Protein AF-A0A2V8S6W4-F1 (afdb_monomer)

Foldseek 3Di:
DVLCCLPVQWDWDDDDPDIDIGGRDDDDDDDDQQAPVSCPQPPVDDDPDDPVRSLVVVVVQPPSNLLSPLFADDDHDDDPVCVVVPPPDDDVVVVVVLLVQLVVCVVPPDQQAADPVLVVLLVVLCVVQVHDPSNSVSLSVQLSSVCSSVVHSHRYNVSSVVSSNRSCVSNDPPPD

pLDDT: mean 86.61, std 11.23, range [29.27, 97.56]

Secondary structure (DSSP, 8-state):
-THHHHHHSEEEEEETTEEEEEE----------SSTTS-TT-SSS-----HHHHHHHHTTS-HHHHTT-S-B---PPPPHHHHHT---PPPHHHHHHHHHHHHHHHHHSPPPPBPHHHHHHHHHHHHHTT--HHHHHHHHHHHHHHHHHHT-SSB-HHHHHHHHHTBGGGG-S---

Sequence (176 aa):
VLRQPLEEGSVLITRGNRAVRLPARFTLVAAMNPCPCGQLGRSDRPCACTPATVANYRARVSGPLLDRFDIQVEVPPLPLRDFESAPAVEGSAVVAQRVATARGRLDREPAAPIELEARRILHRAVRSLGLSARAHDAILKVARTIAHLDGALSVGPTHVGEATQYRALERNPDAA

Solvent-accessible surface area (backbone atoms only — not comparable to full-atom values): 10644 Å² total; per-residue (Å²): 125,69,64,52,29,76,72,70,34,29,44,78,48,75,58,89,98,43,77,48,79,42,84,38,79,76,85,88,84,86,85,78,69,76,27,91,85,61,27,63,87,40,90,91,44,79,52,88,71,50,71,69,54,28,52,56,50,54,56,72,55,48,66,82,58,57,60,69,48,62,66,38,78,90,79,75,82,75,61,73,68,61,70,75,63,58,70,95,65,84,52,68,69,60,53,50,52,53,52,52,52,30,50,55,43,65,76,71,46,78,80,51,52,68,36,73,64,21,48,51,50,50,56,48,50,33,62,76,62,69,51,52,74,58,47,49,53,26,28,54,54,44,9,41,51,47,18,42,68,72,67,45,80,42,22,43,51,65,32,40,54,53,27,52,57,30,44,54,72,73,72,55,94,76,83,124

Radius of gyration: 19.58 Å; Cα contacts (8 Å, |Δi|>4): 170; chains: 1; bounding box: 43×46×55 Å

Mean predicted aligned error: 6.83 Å

Nearest PDB structures (foldseek):
  6skl-assembly1_3  TM=6.881E-01  e=4.108E-04  Saccharomyces cerevisiae S288C
  7pmk-assembly1_3  TM=6.762E-01  e=6.034E-04  Saccharomyces cerevisiae
  8w7s-assembly1_4  TM=6.913E-01  e=7.940E-04  Saccharomyces cerevisiae S288C
  8b9d-assembly1_6  TM=6.849E-01  e=3.498E-03  Homo sapiens
  7pmn-assembly1_4  TM=6.845E-01  e=6.761E-03  Saccharomyces cerevisiae

Structure (mmCIF, N/CA/C/O backbone):
data_AF-A0A2V8S6W4-F1
#
_entry.id   AF-A0A2V8S6W4-F1
#
loop_
_atom_site.group_PDB
_atom_site.id
_atom_site.type_symbol
_atom_site.label_atom_id
_atom_site.label_alt_id
_atom_site.label_comp_id
_atom_site.label_asym_id
_atom_site.label_entity_id
_atom_site.label_seq_id
_atom_site.pdbx_PDB_ins_code
_atom_site.Cartn_x
_atom_site.Cartn_y
_atom_site.Cartn_z
_atom_site.occupancy
_atom_site.B_iso_or_equiv
_atom_site.auth_seq_id
_atom_site.auth_comp_id
_atom_site.auth_asym_id
_atom_site.auth_atom_id
_atom_site.pdbx_PDB_model_num
ATOM 1 N N . VAL A 1 1 ? -3.290 15.668 10.847 1.00 69.94 1 VAL A N 1
ATOM 2 C CA . VAL A 1 1 ? -4.712 15.343 11.123 1.00 69.94 1 VAL A CA 1
ATOM 3 C C . VAL A 1 1 ? -5.086 13.921 10.699 1.00 69.94 1 VAL A C 1
ATOM 5 O O . VAL A 1 1 ? -5.705 13.239 11.494 1.00 69.94 1 VAL A O 1
ATOM 8 N N . LEU A 1 2 ? -4.649 13.408 9.537 1.00 82.88 2 LEU A N 1
ATOM 9 C CA . LEU A 1 2 ? -5.021 12.052 9.073 1.00 82.88 2 LEU A CA 1
ATOM 10 C C . LEU A 1 2 ? -4.457 10.866 9.881 1.00 82.88 2 LEU A C 1
ATOM 12 O O . LEU A 1 2 ? -4.956 9.757 9.753 1.00 82.88 2 LEU A O 1
ATOM 16 N N . ARG A 1 3 ? -3.440 11.080 10.724 1.00 81.69 3 ARG A N 1
ATOM 17 C CA . ARG A 1 3 ? -2.797 10.015 11.514 1.00 81.69 3 ARG A CA 1
ATOM 18 C C . ARG A 1 3 ? -3.787 9.242 12.390 1.00 81.69 3 ARG A C 1
ATOM 20 O O . ARG A 1 3 ? -3.857 8.029 12.272 1.00 81.69 3 ARG A O 1
ATOM 27 N N . GLN A 1 4 ? -4.532 9.950 13.237 1.00 83.69 4 GLN A N 1
ATOM 28 C CA . GLN A 1 4 ? -5.460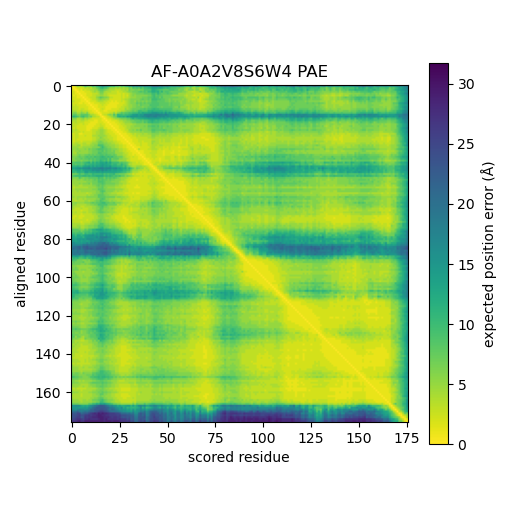 9.334 14.183 1.00 83.69 4 GLN A CA 1
ATOM 29 C C . GLN A 1 4 ? -6.563 8.520 13.482 1.00 83.69 4 GLN A C 1
ATOM 31 O O . GLN A 1 4 ? -6.713 7.352 13.824 1.00 83.69 4 GLN A O 1
ATOM 36 N N . PRO A 1 5 ? -7.288 9.050 12.474 1.00 89.75 5 PRO A N 1
ATOM 37 C CA . PRO A 1 5 ? -8.303 8.257 11.787 1.00 89.75 5 PRO A CA 1
ATOM 38 C C . PRO A 1 5 ? -7.746 7.000 11.107 1.00 89.75 5 PRO A C 1
ATOM 40 O O . PRO A 1 5 ? -8.411 5.970 11.128 1.00 89.75 5 PRO A O 1
ATOM 43 N N . LEU A 1 6 ? -6.528 7.054 10.556 1.00 87.62 6 LEU A N 1
ATOM 44 C CA . LEU A 1 6 ? -5.891 5.889 9.928 1.00 87.62 6 LEU A CA 1
ATOM 45 C C . LEU A 1 6 ? -5.454 4.813 10.937 1.00 87.62 6 LEU A C 1
ATOM 47 O O . LEU A 1 6 ? -5.336 3.653 10.559 1.00 87.62 6 LEU A O 1
ATOM 51 N N . GLU A 1 7 ? -5.206 5.177 12.197 1.00 84.81 7 GLU A N 1
ATOM 52 C CA . GLU A 1 7 ? -4.757 4.245 13.244 1.00 84.81 7 GLU A CA 1
ATOM 53 C C . GLU A 1 7 ? -5.914 3.736 14.112 1.00 84.81 7 GLU A C 1
ATOM 55 O O . GLU A 1 7 ? -6.026 2.542 14.367 1.00 84.81 7 GLU A O 1
ATOM 60 N N . GLU A 1 8 ? -6.791 4.634 14.558 1.00 89.44 8 GLU A N 1
ATOM 61 C CA . GLU A 1 8 ? -7.866 4.325 15.506 1.00 89.44 8 GLU A CA 1
ATOM 62 C C . GLU A 1 8 ? -9.212 4.061 14.820 1.00 89.44 8 GLU A C 1
ATOM 64 O O . GLU A 1 8 ? -10.164 3.624 15.470 1.00 89.44 8 GLU A O 1
ATOM 69 N N . GLY A 1 9 ? -9.355 4.400 13.534 1.00 91.19 9 GLY A N 1
ATOM 70 C CA . GLY A 1 9 ? -10.650 4.371 12.851 1.00 91.19 9 GLY A CA 1
ATOM 71 C C . GLY A 1 9 ? -11.682 5.306 13.492 1.00 91.19 9 GLY A C 1
ATOM 72 O O . GLY A 1 9 ? -12.887 5.078 13.363 1.00 91.19 9 GLY A O 1
ATOM 73 N N . SER A 1 10 ? -11.229 6.327 14.226 1.00 93.62 10 SER A N 1
ATOM 74 C CA . SER A 1 10 ? -12.059 7.349 14.861 1.00 93.62 10 SER A CA 1
ATOM 75 C C . SER A 1 10 ? -11.307 8.675 14.963 1.00 93.62 10 SER A C 1
ATOM 77 O O . SER A 1 10 ? -10.082 8.718 14.865 1.00 93.62 10 SER A O 1
ATOM 79 N N . VAL A 1 11 ? -12.046 9.765 15.140 1.00 93.81 11 VAL A N 1
ATOM 80 C CA . VAL A 1 11 ? -11.496 11.106 15.353 1.00 93.81 11 VAL A CA 1
ATOM 81 C C . VAL A 1 11 ? -12.108 11.684 16.616 1.00 93.81 11 VAL A C 1
ATOM 83 O O . VAL A 1 11 ? -13.329 11.670 16.780 1.00 93.81 11 VAL A O 1
ATOM 86 N N . LEU A 1 12 ? -11.261 12.205 17.501 1.00 92.25 12 LEU A N 1
ATOM 87 C CA . LEU A 1 12 ? -11.696 12.961 18.669 1.00 92.25 12 LEU A CA 1
ATOM 88 C C . LEU A 1 12 ? -11.699 14.452 18.328 1.00 92.25 12 LEU A C 1
ATOM 90 O O . LEU A 1 12 ? -10.656 15.030 18.031 1.00 92.25 12 LEU A O 1
ATOM 94 N N . ILE A 1 13 ? -12.870 15.077 18.377 1.00 92.06 13 ILE A N 1
ATOM 95 C CA . ILE A 1 13 ? -13.023 16.516 18.168 1.00 92.06 13 ILE A CA 1
ATOM 96 C C . ILE A 1 13 ? -13.283 17.163 19.523 1.00 92.06 13 ILE A C 1
ATOM 98 O O . ILE A 1 13 ? -14.329 16.935 20.130 1.00 92.06 13 ILE A O 1
ATOM 102 N N . THR A 1 14 ? -12.344 17.995 19.972 1.00 93.88 14 THR A N 1
ATOM 103 C CA . THR A 1 14 ? -12.473 18.788 21.201 1.00 93.88 14 THR A CA 1
ATOM 104 C C . THR A 1 14 ? -12.680 20.256 20.838 1.00 93.88 14 THR A C 1
ATOM 106 O O . THR A 1 14 ? -11.841 20.860 20.169 1.00 93.88 14 THR A O 1
ATOM 109 N N . ARG A 1 15 ? -13.813 20.835 21.250 1.00 93.50 15 ARG A N 1
ATOM 110 C CA . ARG A 1 15 ? -14.197 22.238 21.004 1.00 93.50 15 ARG A CA 1
ATOM 111 C C . ARG A 1 15 ? -14.867 22.794 22.264 1.00 93.50 15 ARG A C 1
ATOM 113 O O . ARG A 1 15 ? -15.882 22.260 22.708 1.00 93.50 15 ARG A O 1
ATOM 120 N N . GLY A 1 16 ? -14.317 23.874 22.824 1.00 92.12 16 GLY A N 1
ATOM 121 C CA . GLY A 1 16 ? -14.753 24.395 24.127 1.00 92.12 16 GLY A CA 1
ATOM 122 C C . GLY A 1 16 ? -14.608 23.333 25.225 1.00 92.12 16 GLY A C 1
ATOM 123 O O . GLY A 1 16 ? -13.649 22.568 25.212 1.00 92.12 16 GLY A O 1
ATOM 124 N N . ASN A 1 17 ? -15.599 23.225 26.115 1.00 92.25 17 ASN A N 1
ATOM 125 C CA . ASN A 1 17 ? -15.639 22.215 27.186 1.00 92.25 17 ASN A CA 1
ATOM 126 C C . ASN A 1 17 ? -16.311 20.893 26.759 1.00 92.25 17 ASN A C 1
ATOM 128 O O . ASN A 1 17 ? -16.903 20.198 27.583 1.00 92.25 17 ASN A O 1
ATOM 132 N N . ARG A 1 18 ? -16.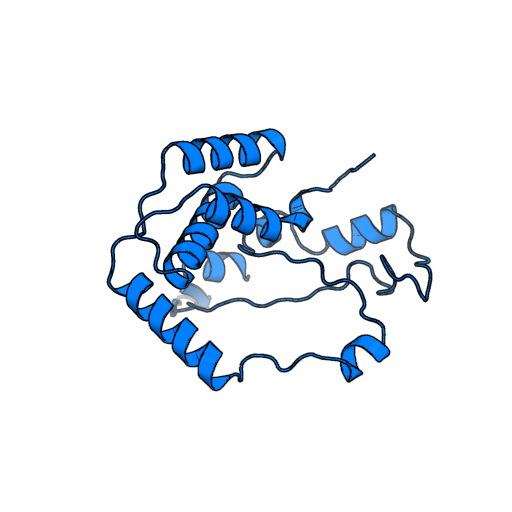285 20.550 25.465 1.00 94.50 18 ARG A N 1
ATOM 133 C CA . ARG A 1 18 ? -16.893 19.323 24.930 1.00 94.50 18 ARG A CA 1
ATOM 134 C C . ARG A 1 18 ? -15.916 18.550 24.055 1.00 94.50 18 ARG A C 1
ATOM 136 O O . ARG A 1 18 ? -15.183 19.134 23.258 1.00 94.50 18 ARG A O 1
ATOM 143 N N . ALA A 1 19 ? -15.975 17.227 24.175 1.00 94.12 19 ALA A N 1
ATOM 144 C CA . ALA A 1 19 ? -15.252 16.287 23.333 1.00 94.12 19 ALA A CA 1
ATOM 145 C C . ALA A 1 19 ? -16.237 15.277 22.732 1.00 94.12 19 ALA A C 1
ATOM 147 O O . ALA A 1 19 ? -17.067 14.717 23.449 1.00 94.12 19 ALA A O 1
ATOM 148 N N . VAL A 1 20 ? -16.154 15.053 21.421 1.00 95.44 20 VAL A N 1
ATOM 149 C CA . VAL A 1 20 ? -16.984 14.077 20.700 1.00 95.44 20 VAL A CA 1
ATOM 150 C C . VAL A 1 20 ? -16.075 13.161 19.892 1.00 95.44 20 VAL A C 1
ATOM 152 O O . VAL A 1 20 ? -15.216 13.635 19.148 1.00 95.44 20 VAL A O 1
ATOM 155 N N . ARG A 1 21 ? -16.260 11.845 20.036 1.00 94.75 21 ARG A N 1
ATOM 156 C CA . ARG A 1 21 ? -15.564 10.832 19.234 1.00 94.75 21 ARG A CA 1
ATOM 157 C C . ARG A 1 21 ? -16.466 10.403 18.079 1.00 94.75 21 ARG A C 1
ATOM 159 O O . ARG A 1 21 ? -17.564 9.910 18.314 1.00 94.75 21 ARG A O 1
ATOM 166 N N . LEU A 1 22 ? -15.995 10.579 16.848 1.00 94.19 22 LEU A N 1
ATOM 167 C CA . LEU A 1 22 ? -16.705 10.189 15.629 1.00 94.19 22 LEU A CA 1
ATOM 168 C C . LEU A 1 22 ? -16.006 8.997 14.960 1.00 94.19 22 LEU A C 1
ATOM 170 O O . LEU A 1 22 ? -14.773 8.970 14.931 1.00 94.19 22 LEU A O 1
ATOM 174 N N . PRO A 1 23 ? -16.745 8.016 14.412 1.00 95.12 23 PRO A N 1
ATOM 175 C CA . PRO A 1 23 ? -16.150 6.926 13.648 1.00 95.12 23 PRO A CA 1
ATOM 176 C C . PRO A 1 23 ? -15.567 7.448 12.328 1.00 95.12 23 PRO A C 1
ATOM 178 O O . PRO A 1 23 ? -16.146 8.306 11.669 1.00 95.12 23 PRO A O 1
ATOM 181 N N . ALA A 1 24 ? -14.419 6.908 11.934 1.00 93.88 24 ALA A N 1
ATOM 182 C CA . ALA A 1 24 ? -13.686 7.277 10.728 1.00 93.88 24 ALA A CA 1
ATOM 183 C C . ALA A 1 24 ? -12.998 6.042 10.125 1.00 93.88 24 ALA A C 1
ATOM 185 O O . ALA A 1 24 ? -11.782 6.005 9.959 1.00 93.88 24 ALA A O 1
ATOM 186 N N . ARG A 1 25 ? -13.784 5.002 9.826 1.00 90.69 25 ARG A N 1
ATOM 187 C CA . ARG A 1 25 ? -13.307 3.777 9.167 1.00 90.69 25 ARG A CA 1
ATOM 188 C C . ARG A 1 25 ? -13.479 3.917 7.659 1.00 90.69 25 ARG A C 1
ATOM 190 O O . ARG A 1 25 ? -14.597 3.846 7.160 1.00 90.69 25 ARG A O 1
ATOM 197 N N . PHE A 1 26 ? -12.382 4.129 6.945 1.00 90.94 26 PHE A N 1
ATOM 198 C CA . PHE A 1 26 ? -12.380 4.290 5.491 1.00 90.94 26 PHE A CA 1
ATOM 199 C C . PHE A 1 26 ? -11.138 3.652 4.870 1.00 90.94 26 PHE A C 1
ATOM 201 O O . PHE A 1 26 ? -10.142 3.403 5.547 1.00 90.94 26 PHE A O 1
ATOM 208 N N . THR A 1 27 ? -11.195 3.397 3.564 1.00 90.69 27 THR A N 1
ATOM 209 C CA . THR A 1 27 ? -10.013 3.071 2.758 1.00 90.69 27 THR A CA 1
ATOM 210 C C . THR A 1 27 ? -9.480 4.360 2.149 1.00 90.69 27 THR A C 1
ATOM 212 O O . THR A 1 27 ? -10.211 5.050 1.441 1.00 90.69 27 THR A O 1
ATOM 215 N N . LEU A 1 28 ? -8.225 4.704 2.437 1.00 93.31 28 LEU A N 1
ATOM 216 C CA . LEU A 1 28 ? -7.570 5.854 1.824 1.00 93.31 28 LEU A CA 1
ATOM 217 C C . LEU A 1 28 ? -6.928 5.434 0.504 1.00 93.31 28 LEU A C 1
ATOM 219 O O . LEU A 1 28 ? -6.047 4.579 0.493 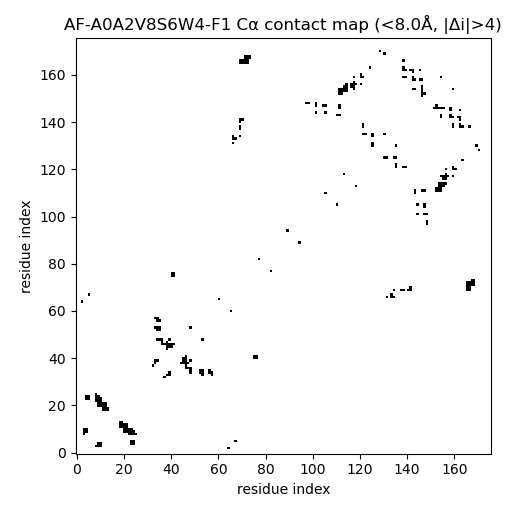1.00 93.31 28 LEU A O 1
ATOM 223 N N . VAL A 1 29 ? -7.335 6.079 -0.585 1.00 94.25 29 VAL A N 1
ATOM 224 C CA . VAL A 1 29 ? -6.658 5.993 -1.880 1.00 94.25 29 VAL A CA 1
ATOM 225 C C . VAL A 1 29 ? -6.071 7.366 -2.171 1.00 94.25 29 VAL A C 1
ATOM 227 O O . VAL A 1 29 ? -6.777 8.371 -2.101 1.00 94.25 29 VAL A O 1
ATOM 230 N N . ALA A 1 30 ? -4.773 7.416 -2.449 1.00 92.69 30 ALA A N 1
ATOM 231 C CA . ALA A 1 30 ? -4.059 8.650 -2.736 1.00 92.69 30 ALA A CA 1
ATOM 232 C C . ALA A 1 30 ? -3.125 8.446 -3.929 1.00 92.69 30 ALA A C 1
ATOM 234 O O . ALA A 1 30 ? -2.648 7.341 -4.174 1.00 92.69 30 ALA A O 1
ATOM 235 N N . ALA A 1 31 ? -2.852 9.533 -4.640 1.00 91.94 31 ALA A N 1
ATOM 236 C CA . ALA A 1 31 ? -1.882 9.578 -5.718 1.00 91.94 31 ALA A CA 1
ATOM 237 C C . ALA A 1 31 ? -1.020 10.830 -5.555 1.00 91.94 31 ALA A C 1
ATOM 239 O O . ALA A 1 31 ? -1.488 11.866 -5.076 1.00 91.94 31 ALA A O 1
ATOM 240 N N . MET A 1 32 ? 0.242 10.733 -5.955 1.00 89.69 32 MET A N 1
ATOM 241 C CA . MET A 1 32 ? 1.156 11.866 -6.019 1.00 89.69 32 MET A CA 1
ATOM 242 C C . MET A 1 32 ? 2.061 11.719 -7.233 1.00 89.69 32 MET A C 1
ATOM 244 O O . MET A 1 32 ? 2.395 10.607 -7.637 1.00 89.69 32 MET A O 1
ATOM 248 N N . ASN A 1 33 ? 2.491 12.847 -7.790 1.00 90.44 33 ASN A N 1
ATOM 249 C CA . ASN A 1 33 ? 3.521 12.828 -8.818 1.00 90.44 33 ASN A CA 1
ATOM 250 C C . ASN A 1 33 ? 4.862 12.376 -8.207 1.00 90.44 33 ASN A C 1
ATOM 252 O O . ASN A 1 33 ? 5.121 12.626 -7.029 1.00 90.44 33 ASN A O 1
ATOM 256 N N . PRO A 1 34 ? 5.760 11.753 -8.986 1.00 87.75 34 PRO A N 1
ATOM 257 C CA . PRO A 1 34 ? 7.073 11.350 -8.484 1.00 87.75 34 PRO A CA 1
ATOM 258 C C . PRO A 1 34 ? 8.038 12.538 -8.304 1.00 87.75 34 PRO A C 1
ATOM 260 O O . PRO A 1 34 ? 9.008 12.424 -7.553 1.00 87.75 34 PRO A O 1
ATOM 263 N N . CYS A 1 35 ? 7.768 13.671 -8.966 1.00 90.44 35 CYS A N 1
ATOM 264 C CA . CYS A 1 35 ? 8.502 14.937 -8.892 1.00 90.44 35 CYS A CA 1
ATOM 265 C C . CYS A 1 35 ? 7.567 16.134 -9.197 1.00 90.44 35 CYS A C 1
AT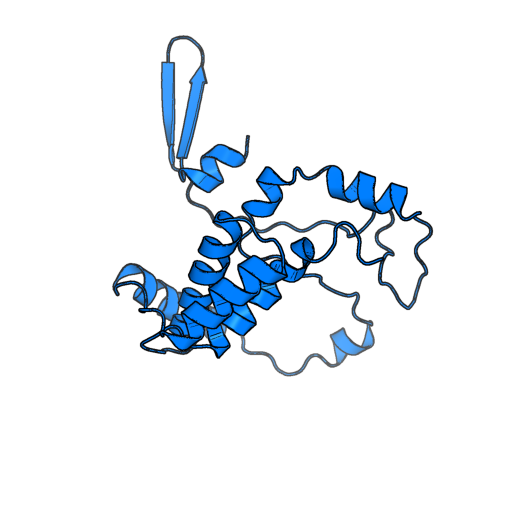OM 267 O O . CYS A 1 35 ? 6.475 15.925 -9.732 1.00 90.44 35 CYS A O 1
ATOM 269 N N . PRO A 1 36 ? 7.983 17.394 -8.944 1.00 92.25 36 PRO A N 1
ATOM 270 C CA . PRO A 1 36 ? 7.150 18.571 -9.207 1.00 92.25 36 PRO A CA 1
ATOM 271 C C . PRO A 1 36 ? 6.715 18.737 -10.668 1.00 92.25 36 PRO A C 1
ATOM 273 O O . PRO A 1 36 ? 5.610 19.205 -10.920 1.00 92.25 36 PRO A O 1
ATOM 276 N N . CYS A 1 37 ? 7.567 18.368 -11.633 1.00 91.81 37 CYS A N 1
ATOM 277 C CA . CYS A 1 37 ? 7.262 18.526 -13.059 1.00 91.81 37 CYS A CA 1
ATOM 278 C C . CYS A 1 37 ? 6.482 17.343 -13.662 1.00 91.81 37 CYS A C 1
ATOM 280 O O . CYS A 1 37 ? 6.059 17.414 -14.816 1.00 91.81 37 CYS A O 1
ATOM 282 N N . GLY A 1 38 ? 6.317 16.246 -12.912 1.00 88.81 38 GLY A N 1
ATOM 283 C CA . GLY A 1 38 ? 5.611 15.039 -13.354 1.00 88.81 38 GLY A CA 1
ATOM 284 C C . GLY A 1 38 ? 6.293 14.245 -14.477 1.00 88.81 38 GLY A C 1
ATOM 285 O O . GLY A 1 38 ? 5.661 13.369 -15.0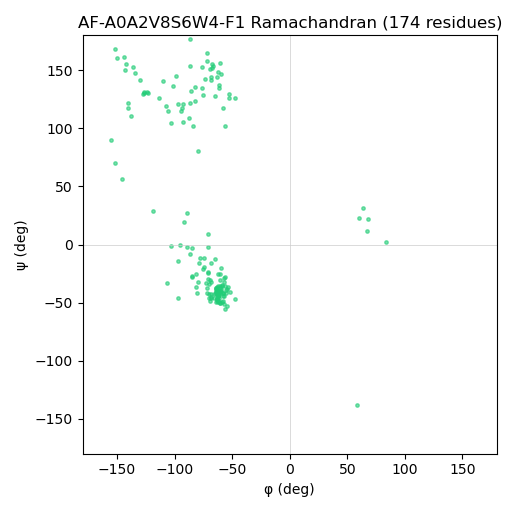53 1.00 88.81 38 GLY A O 1
ATOM 286 N N . GLN A 1 39 ? 7.552 14.544 -14.817 1.00 89.06 39 GLN A N 1
ATOM 287 C CA . GLN A 1 39 ? 8.268 13.888 -15.926 1.00 89.06 39 GLN A CA 1
ATOM 288 C C . GLN A 1 39 ? 9.294 12.835 -15.467 1.00 89.06 39 GLN A C 1
ATOM 290 O O . GLN A 1 39 ? 9.968 12.231 -16.296 1.00 89.06 39 GLN A O 1
ATOM 295 N N . LEU A 1 40 ? 9.473 12.620 -14.158 1.00 87.12 40 LEU A N 1
ATOM 296 C CA . LEU A 1 40 ? 10.422 11.617 -13.662 1.00 87.12 40 LEU A CA 1
ATOM 297 C C . LEU A 1 40 ? 9.968 10.210 -14.080 1.00 87.12 40 LEU A C 1
ATOM 299 O O . LEU A 1 40 ? 8.821 9.850 -13.836 1.00 87.12 40 LEU A O 1
ATOM 303 N N . GLY A 1 41 ? 10.863 9.445 -14.712 1.00 81.62 41 GLY A N 1
ATOM 304 C CA . GLY A 1 41 ? 10.576 8.095 -15.217 1.00 81.62 41 GLY A CA 1
ATOM 305 C C . GLY A 1 41 ? 9.917 8.047 -16.602 1.00 81.62 41 GLY A C 1
ATOM 306 O O . GLY A 1 41 ? 9.615 6.961 -17.090 1.00 81.62 41 GLY A O 1
ATOM 307 N N . ARG A 1 42 ? 9.702 9.195 -17.261 1.00 82.12 42 ARG A N 1
ATOM 308 C CA . ARG A 1 42 ? 9.161 9.245 -18.625 1.00 82.12 42 ARG A CA 1
ATOM 309 C C . ARG A 1 42 ? 10.234 9.023 -19.688 1.00 82.12 42 ARG A C 1
ATOM 311 O O . ARG A 1 42 ? 11.306 9.617 -19.627 1.00 82.12 42 ARG A O 1
ATOM 318 N N . SER A 1 43 ? 9.912 8.194 -20.683 1.00 78.25 43 SER A N 1
ATOM 319 C CA . SER A 1 43 ? 10.766 7.926 -21.848 1.00 78.25 43 SER A CA 1
ATOM 320 C C . SER A 1 43 ? 10.592 8.957 -22.967 1.00 78.25 43 SER A C 1
ATOM 322 O O . SER A 1 43 ? 11.528 9.207 -23.718 1.00 78.25 43 SER A O 1
ATOM 324 N N . ASP A 1 44 ? 9.414 9.575 -23.070 1.00 81.31 44 ASP A N 1
ATOM 325 C CA . ASP A 1 44 ? 9.058 10.543 -24.112 1.00 81.31 44 ASP A CA 1
ATOM 326 C C . ASP A 1 44 ? 9.495 11.977 -23.788 1.00 81.31 44 ASP A C 1
ATOM 328 O O . ASP A 1 44 ? 9.735 12.775 -24.694 1.00 81.31 44 ASP A O 1
ATOM 332 N N . ARG A 1 45 ? 9.612 12.319 -22.500 1.00 83.44 45 ARG A N 1
ATOM 333 C CA . ARG A 1 45 ? 10.042 13.648 -22.060 1.00 83.44 45 ARG A CA 1
ATOM 334 C C . ARG A 1 45 ? 10.972 13.554 -20.849 1.00 83.44 45 ARG A C 1
ATOM 336 O O . ARG A 1 45 ? 10.521 13.125 -19.788 1.00 83.44 45 ARG A O 1
ATOM 343 N N . PRO A 1 46 ? 12.237 14.002 -20.956 1.00 86.06 46 PRO A N 1
ATOM 344 C CA . PRO A 1 46 ? 13.170 13.921 -19.844 1.00 86.06 46 PRO A CA 1
ATOM 345 C C . PRO A 1 46 ? 12.773 14.872 -18.709 1.00 86.06 46 PRO A C 1
ATOM 347 O O . PRO A 1 46 ? 12.288 15.989 -18.920 1.00 86.06 46 PRO A O 1
ATOM 350 N N . CYS A 1 47 ? 13.011 14.426 -17.480 1.00 90.19 47 CYS A N 1
ATOM 351 C CA . CYS A 1 47 ? 12.796 15.218 -16.279 1.00 90.19 47 CYS A CA 1
ATOM 352 C C . CYS A 1 47 ? 13.904 16.263 -16.102 1.00 90.19 47 CYS A C 1
ATOM 354 O O . CYS A 1 47 ? 15.080 15.919 -16.080 1.00 90.19 47 CYS A O 1
ATOM 356 N N . ALA A 1 48 ? 13.525 17.528 -15.905 1.00 93.00 48 ALA A N 1
ATOM 357 C CA . ALA A 1 48 ? 14.464 18.612 -15.595 1.00 93.00 48 ALA A CA 1
ATOM 358 C C . ALA A 1 48 ? 14.720 18.799 -14.083 1.00 93.00 48 ALA A C 1
ATOM 360 O O . ALA A 1 48 ? 15.474 19.685 -13.688 1.00 93.00 48 ALA A O 1
ATOM 361 N N . CYS A 1 49 ? 14.063 18.023 -13.212 1.00 93.25 49 CYS A N 1
ATOM 362 C CA . CYS A 1 49 ? 14.258 18.142 -11.767 1.00 93.25 49 CYS A CA 1
ATOM 363 C C . CYS A 1 49 ? 15.578 17.496 -11.341 1.00 93.25 49 CYS A C 1
ATOM 365 O O . CYS A 1 49 ? 15.863 16.360 -11.712 1.00 93.25 49 CYS A O 1
ATOM 367 N N . THR A 1 50 ? 16.337 18.187 -10.491 1.00 93.69 50 THR A N 1
ATOM 368 C CA . THR A 1 50 ? 17.530 17.610 -9.864 1.00 93.69 50 THR A CA 1
ATOM 369 C C . THR A 1 50 ? 17.138 16.563 -8.812 1.00 93.69 50 THR A C 1
ATOM 371 O O . THR A 1 50 ? 16.031 16.644 -8.261 1.00 93.69 50 THR A O 1
ATOM 374 N N . PRO A 1 51 ? 18.035 15.621 -8.460 1.00 91.12 51 PRO A N 1
ATOM 375 C CA . PRO A 1 51 ? 17.786 14.659 -7.384 1.00 91.12 51 PRO A CA 1
ATOM 376 C C . PRO A 1 51 ? 17.360 15.331 -6.069 1.00 91.12 51 PRO A C 1
ATOM 378 O O . PRO A 1 51 ? 16.386 14.913 -5.447 1.00 91.12 51 PRO A O 1
ATOM 381 N N . ALA A 1 52 ? 17.993 16.454 -5.707 1.00 93.31 52 ALA A N 1
ATOM 382 C CA . ALA A 1 52 ? 17.629 17.235 -4.525 1.00 93.31 52 ALA A CA 1
ATOM 383 C C . ALA A 1 52 ? 16.200 17.805 -4.604 1.00 93.31 52 ALA A C 1
ATOM 385 O O . ALA A 1 52 ? 15.451 17.761 -3.629 1.00 93.31 52 ALA A O 1
ATOM 386 N N . THR A 1 53 ? 15.775 18.313 -5.768 1.00 93.75 53 THR A N 1
ATOM 387 C CA . THR A 1 53 ? 14.396 18.788 -5.968 1.00 93.75 53 THR A CA 1
ATOM 388 C C . THR A 1 53 ? 13.379 17.653 -5.849 1.00 93.75 53 THR A C 1
ATOM 390 O O . THR A 1 53 ? 12.316 17.845 -5.256 1.00 93.75 53 THR A O 1
ATOM 393 N N . VAL A 1 54 ? 13.694 16.473 -6.390 1.00 91.38 54 VAL A N 1
ATOM 394 C CA . VAL A 1 54 ? 12.841 15.281 -6.282 1.00 91.38 54 VAL A CA 1
ATOM 395 C C . VAL A 1 54 ? 12.714 14.841 -4.824 1.00 91.38 54 VAL A C 1
ATOM 397 O O . VAL A 1 54 ? 11.593 14.684 -4.337 1.00 91.38 54 VAL A O 1
ATOM 400 N N . ALA A 1 55 ? 13.836 14.711 -4.112 1.00 88.12 55 ALA A N 1
ATOM 401 C CA . ALA A 1 55 ? 13.864 14.332 -2.703 1.00 88.12 55 ALA A CA 1
ATOM 402 C C . ALA A 1 55 ? 13.053 15.313 -1.841 1.00 88.12 55 ALA A C 1
ATOM 404 O O . ALA A 1 55 ? 12.159 14.896 -1.107 1.00 88.12 55 ALA A O 1
ATOM 405 N N . ASN A 1 56 ? 13.264 16.622 -2.016 1.00 90.50 56 ASN A N 1
ATOM 406 C CA . ASN A 1 56 ? 12.526 17.662 -1.292 1.00 90.50 56 ASN A CA 1
ATOM 407 C C . ASN A 1 56 ? 11.020 17.639 -1.581 1.00 90.50 56 ASN A C 1
ATOM 409 O O . ASN A 1 56 ? 10.209 17.916 -0.697 1.00 90.50 56 ASN A O 1
ATOM 413 N N . TYR A 1 57 ? 10.622 17.321 -2.815 1.00 91.25 57 TYR A N 1
ATOM 414 C CA . TYR A 1 57 ? 9.212 17.195 -3.167 1.00 91.25 57 TYR A CA 1
ATOM 415 C C . TYR A 1 57 ? 8.565 15.979 -2.499 1.00 91.25 57 TYR A C 1
ATOM 417 O O . TYR A 1 57 ? 7.500 16.116 -1.899 1.00 91.25 57 TYR A O 1
ATOM 425 N N . ARG A 1 58 ? 9.225 14.814 -2.545 1.00 87.69 58 ARG A N 1
ATOM 426 C CA . ARG A 1 58 ? 8.757 13.583 -1.885 1.00 87.69 58 ARG A CA 1
ATOM 427 C C . ARG A 1 58 ? 8.705 13.743 -0.362 1.00 87.69 58 ARG A C 1
ATOM 429 O O . ARG A 1 58 ? 7.739 13.311 0.261 1.00 87.69 58 ARG A O 1
ATOM 436 N N . ALA A 1 59 ? 9.664 14.466 0.218 1.00 87.25 59 ALA A N 1
ATOM 437 C CA . ALA A 1 59 ? 9.732 14.761 1.650 1.00 87.25 59 ALA A CA 1
ATOM 438 C C . ALA A 1 59 ? 8.576 15.637 2.175 1.00 87.25 59 ALA A C 1
ATOM 440 O O . ALA A 1 59 ? 8.371 15.718 3.387 1.00 87.25 59 ALA A O 1
ATOM 441 N N . ARG A 1 60 ? 7.773 16.263 1.295 1.00 89.38 60 ARG A N 1
ATOM 442 C CA . ARG A 1 60 ? 6.534 16.959 1.702 1.00 89.38 60 ARG A CA 1
ATOM 443 C C . ARG A 1 60 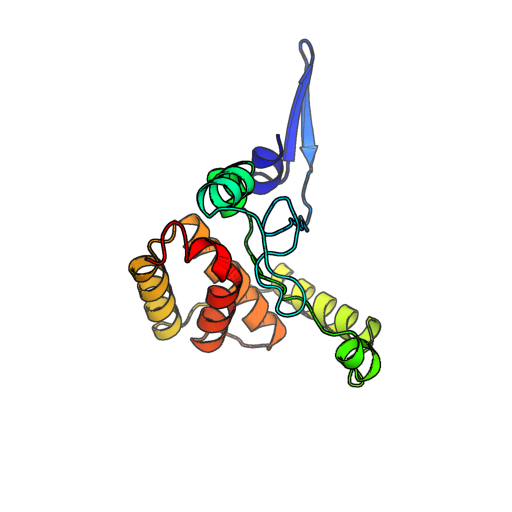? 5.519 16.007 2.332 1.00 89.38 60 ARG A C 1
ATOM 445 O O . ARG A 1 60 ? 4.685 16.445 3.124 1.00 89.38 60 ARG A O 1
ATOM 452 N N . VAL A 1 61 ? 5.583 14.718 1.996 1.00 87.19 61 VAL A N 1
ATOM 453 C CA . VAL A 1 61 ? 4.813 13.676 2.669 1.00 87.19 61 VAL A CA 1
ATOM 454 C C . VAL A 1 61 ? 5.689 13.075 3.762 1.00 87.19 61 VAL A C 1
ATOM 456 O O . VAL A 1 61 ? 6.717 12.462 3.495 1.00 87.19 61 VAL A O 1
ATOM 459 N N . SER A 1 62 ? 5.291 13.261 5.021 1.00 85.06 62 SER A N 1
ATOM 460 C CA . SER A 1 62 ? 6.092 12.792 6.154 1.00 85.06 62 SER A CA 1
ATOM 461 C C . SER A 1 62 ? 6.254 11.267 6.124 1.00 85.06 62 SER A C 1
ATOM 463 O O . SER A 1 62 ? 5.249 10.567 5.969 1.00 85.06 62 SER A O 1
ATOM 465 N N . GLY A 1 63 ? 7.457 10.758 6.404 1.00 81.25 63 GLY A N 1
ATOM 466 C CA . GLY A 1 63 ? 7.725 9.319 6.550 1.00 81.25 63 GLY A CA 1
ATOM 467 C C . GLY A 1 63 ? 6.719 8.588 7.455 1.00 81.25 63 GLY A C 1
ATOM 468 O O . GLY A 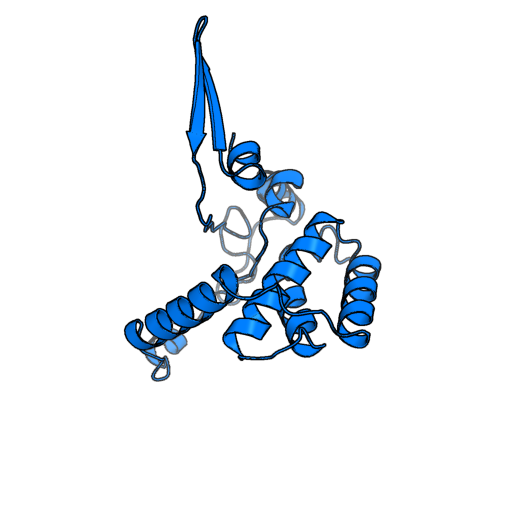1 63 ? 6.127 7.607 7.014 1.00 81.25 63 GLY A O 1
ATOM 469 N N . PRO A 1 64 ? 6.376 9.114 8.653 1.00 83.31 64 PRO A N 1
ATOM 470 C CA . PRO A 1 64 ? 5.356 8.501 9.497 1.00 83.31 64 PRO A CA 1
ATOM 471 C C . PRO A 1 64 ? 3.986 8.350 8.833 1.00 83.31 64 PRO A C 1
ATOM 473 O O . PRO A 1 64 ? 3.208 7.513 9.269 1.00 83.31 64 PRO A O 1
ATOM 476 N N . LEU A 1 65 ? 3.615 9.216 7.884 1.00 85.25 65 LEU A N 1
ATOM 477 C CA . LEU A 1 65 ? 2.359 9.102 7.133 1.00 85.25 65 LEU A CA 1
ATOM 478 C C . LEU A 1 65 ? 2.484 8.081 6.000 1.00 85.25 65 LEU A C 1
ATOM 480 O O . LEU A 1 65 ? 1.558 7.298 5.832 1.00 85.25 65 LEU A O 1
ATOM 484 N N . LEU A 1 66 ? 3.607 8.070 5.274 1.00 83.56 66 LEU A N 1
ATOM 485 C CA . LEU A 1 66 ? 3.878 7.097 4.207 1.00 83.56 66 LEU A CA 1
ATOM 486 C C . LEU A 1 66 ? 3.863 5.657 4.724 1.00 83.56 66 LEU A C 1
ATOM 488 O O . LEU A 1 66 ? 3.247 4.796 4.109 1.00 83.56 66 LEU A O 1
ATOM 492 N N . ASP A 1 67 ? 4.423 5.428 5.909 1.00 81.62 67 ASP A N 1
ATOM 493 C CA . ASP A 1 67 ? 4.447 4.123 6.581 1.00 81.62 67 ASP A CA 1
ATOM 494 C C . ASP A 1 67 ? 3.031 3.562 6.872 1.00 81.62 67 ASP A C 1
ATOM 496 O O . ASP A 1 67 ? 2.846 2.353 7.018 1.00 81.62 67 ASP A O 1
ATOM 500 N N . ARG A 1 68 ? 2.001 4.430 6.885 1.00 86.69 68 ARG A N 1
ATOM 501 C CA . ARG A 1 68 ? 0.578 4.057 7.041 1.00 86.69 68 ARG A CA 1
ATOM 502 C C . ARG A 1 68 ? -0.111 3.669 5.730 1.00 86.69 68 ARG A C 1
ATOM 504 O O . ARG A 1 68 ? -1.289 3.322 5.759 1.00 86.69 68 ARG A O 1
ATOM 511 N N . PHE A 1 69 ? 0.572 3.757 4.592 1.00 89.31 69 PHE A N 1
ATOM 512 C CA . PHE A 1 69 ? 0.062 3.223 3.335 1.00 89.31 69 PHE A CA 1
ATOM 513 C C . PHE A 1 69 ? 0.464 1.761 3.219 1.00 89.31 69 PHE A C 1
ATOM 515 O O . PHE A 1 69 ? 1.631 1.450 3.006 1.00 89.31 69 PHE A O 1
ATOM 522 N N . ASP A 1 70 ? -0.521 0.871 3.352 1.00 91.62 70 ASP A N 1
ATOM 523 C CA . ASP A 1 70 ? -0.312 -0.575 3.239 1.00 91.62 70 ASP A CA 1
ATOM 524 C C . ASP A 1 70 ? 0.234 -0.980 1.865 1.00 91.62 70 ASP A C 1
ATOM 526 O O . ASP A 1 70 ? 1.083 -1.867 1.781 1.00 91.62 70 ASP A O 1
ATOM 530 N N . ILE A 1 71 ? -0.247 -0.297 0.822 1.00 92.44 71 ILE A N 1
ATOM 531 C CA . ILE A 1 71 ? 0.074 -0.511 -0.588 1.00 92.44 71 ILE A CA 1
ATOM 532 C C . ILE A 1 71 ? 0.592 0.803 -1.179 1.00 92.44 71 ILE A C 1
ATOM 534 O O . ILE A 1 71 ? -0.023 1.861 -1.037 1.00 92.44 71 ILE A O 1
ATOM 538 N N . GLN A 1 72 ? 1.719 0.703 -1.867 1.00 90.31 72 GLN A N 1
ATOM 539 C CA . GLN A 1 72 ? 2.464 1.757 -2.531 1.00 90.31 72 GLN A CA 1
ATOM 540 C C . GLN A 1 72 ? 2.937 1.221 -3.886 1.00 90.31 72 GLN A C 1
ATOM 542 O O . GLN A 1 72 ? 3.801 0.346 -3.962 1.00 90.31 72 GLN A O 1
ATOM 547 N N . VAL A 1 73 ? 2.368 1.750 -4.965 1.00 88.00 73 VAL A N 1
ATOM 548 C CA . VAL A 1 73 ? 2.664 1.297 -6.326 1.00 88.00 73 VAL A CA 1
ATOM 549 C C . VAL A 1 73 ? 3.157 2.476 -7.145 1.00 88.00 73 VAL A C 1
ATOM 551 O O . VAL A 1 73 ? 2.531 3.536 -7.161 1.00 88.00 73 VAL A O 1
ATOM 554 N N . GLU A 1 74 ? 4.285 2.284 -7.822 1.00 84.38 74 GLU A N 1
ATOM 555 C CA . GLU A 1 74 ? 4.739 3.202 -8.856 1.00 84.38 74 GLU A CA 1
ATOM 556 C C . GLU A 1 74 ? 4.019 2.862 -10.158 1.00 84.38 74 GLU A C 1
ATOM 558 O O . GLU A 1 74 ? 4.060 1.726 -10.628 1.00 84.38 74 GLU A O 1
ATOM 563 N N . VAL A 1 75 ? 3.328 3.850 -10.719 1.00 84.81 75 VAL A N 1
ATOM 564 C CA . VAL A 1 75 ? 2.607 3.702 -11.981 1.00 84.81 75 VAL A CA 1
ATOM 565 C C . VAL A 1 75 ? 3.446 4.373 -13.064 1.00 84.81 75 VAL A C 1
ATOM 567 O O . VAL A 1 75 ? 3.495 5.607 -13.099 1.00 84.81 75 VAL A O 1
ATOM 570 N N . PRO A 1 76 ? 4.144 3.602 -13.920 1.00 78.00 76 PRO A N 1
ATOM 571 C CA . PRO A 1 76 ? 4.903 4.183 -15.010 1.00 78.00 76 PRO A CA 1
ATOM 572 C C . PRO A 1 76 ? 3.955 4.811 -16.043 1.00 78.00 76 PRO A C 1
ATOM 574 O O . PRO A 1 76 ? 2.796 4.405 -16.170 1.00 78.00 76 PRO A O 1
ATOM 577 N N . PRO A 1 77 ? 4.434 5.799 -16.810 1.00 76.75 77 PRO A N 1
ATOM 578 C CA . PRO A 1 77 ? 3.683 6.340 -17.936 1.00 76.75 77 PRO A CA 1
ATOM 579 C C . PRO A 1 77 ? 3.428 5.244 -18.981 1.00 76.75 77 PRO A C 1
ATOM 581 O O . PRO A 1 77 ? 4.345 4.517 -19.361 1.00 76.75 77 PRO A O 1
ATOM 584 N N . LEU A 1 78 ? 2.196 5.168 -19.485 1.00 77.50 78 LEU A N 1
ATOM 585 C CA . LEU A 1 78 ? 1.825 4.273 -20.582 1.00 77.50 78 LEU A CA 1
ATOM 586 C C . LEU A 1 78 ? 1.749 5.058 -21.905 1.00 77.50 78 LEU A C 1
ATOM 588 O O . LEU A 1 78 ? 1.205 6.169 -21.916 1.00 77.50 78 LEU A O 1
ATOM 592 N N . PRO A 1 79 ? 2.287 4.534 -23.022 1.00 77.25 79 PRO A N 1
ATOM 593 C CA . PRO A 1 79 ? 2.126 5.144 -24.337 1.00 77.25 79 PRO A CA 1
ATOM 594 C C . PRO A 1 79 ? 0.673 5.022 -24.823 1.00 77.25 79 PRO A C 1
ATOM 596 O O . PRO A 1 79 ? -0.018 4.058 -24.507 1.00 77.25 79 PRO A O 1
ATOM 599 N N . LEU A 1 80 ? 0.218 5.973 -25.649 1.00 76.69 80 LEU A N 1
ATOM 600 C CA . LEU A 1 80 ? -1.174 6.033 -26.133 1.00 76.69 80 LEU A CA 1
ATOM 601 C C . LEU A 1 80 ? -1.650 4.734 -26.802 1.00 76.69 80 LEU A C 1
ATOM 603 O O . LEU A 1 80 ? -2.774 4.308 -26.568 1.00 76.69 80 LEU A O 1
ATOM 607 N N . ARG A 1 81 ? -0.778 4.069 -27.567 1.00 78.06 81 ARG A N 1
ATOM 608 C CA . ARG A 1 81 ? -1.091 2.797 -28.239 1.00 78.06 81 ARG A CA 1
ATOM 609 C C . ARG A 1 81 ? -1.545 1.693 -27.275 1.00 78.06 81 ARG A C 1
ATOM 611 O O . ARG A 1 81 ? -2.393 0.889 -27.638 1.00 78.06 81 ARG A O 1
ATOM 618 N N . ASP A 1 82 ? -1.027 1.686 -26.045 1.00 77.44 82 ASP A N 1
ATOM 619 C CA . ASP A 1 82 ? -1.356 0.657 -25.055 1.00 77.44 82 ASP A CA 1
ATOM 620 C C . ASP A 1 82 ? -2.763 0.881 -24.466 1.00 77.44 82 ASP A C 1
ATOM 622 O O . ASP A 1 82 ? -3.383 -0.063 -23.978 1.00 77.44 82 ASP A O 1
ATOM 626 N N . PHE A 1 83 ? -3.301 2.108 -24.549 1.00 71.50 83 PHE A N 1
ATOM 627 C CA . PHE A 1 83 ? -4.697 2.393 -24.198 1.00 71.50 83 PHE A CA 1
ATOM 628 C C . PHE A 1 83 ? -5.675 1.850 -25.245 1.00 71.50 83 PHE A C 1
ATOM 630 O O . PHE A 1 83 ? -6.777 1.437 -24.893 1.00 71.50 83 PHE A O 1
ATOM 637 N N . GLU A 1 84 ? -5.281 1.843 -26.520 1.00 71.81 84 GLU A N 1
ATOM 638 C CA . GLU A 1 84 ? -6.109 1.353 -27.628 1.00 71.81 84 GLU A CA 1
ATOM 639 C C . GLU A 1 84 ? -6.095 -0.178 -27.721 1.00 71.81 84 GLU A C 1
ATOM 641 O O . GLU A 1 84 ? -7.100 -0.788 -28.080 1.00 71.81 84 GLU A O 1
ATOM 646 N N . SER A 1 85 ? -4.979 -0.812 -27.350 1.00 70.38 85 SER A N 1
ATOM 647 C CA . SER A 1 85 ? -4.812 -2.268 -27.371 1.00 70.38 85 SER A CA 1
ATOM 648 C C . SER A 1 85 ? -5.179 -2.957 -26.053 1.00 70.38 85 SER A C 1
ATOM 650 O O . SER A 1 85 ? -4.715 -4.073 -25.809 1.00 70.38 85 SER A O 1
ATOM 652 N N . ALA A 1 86 ? -5.954 -2.307 -25.177 1.00 67.31 86 ALA A N 1
ATOM 653 C CA . ALA A 1 86 ? -6.307 -2.881 -23.885 1.00 67.31 86 ALA A CA 1
ATOM 654 C C . ALA A 1 86 ? -7.030 -4.230 -24.094 1.00 67.31 86 ALA A C 1
ATOM 656 O O . ALA A 1 86 ? -8.097 -4.258 -24.717 1.00 67.31 86 ALA A O 1
ATOM 657 N N . PRO A 1 87 ? -6.466 -5.359 -23.619 1.00 71.69 87 PRO A N 1
ATOM 658 C CA . PRO A 1 87 ? -7.115 -6.653 -23.759 1.00 71.69 87 PRO A CA 1
ATOM 659 C C . PRO A 1 87 ? -8.470 -6.629 -23.052 1.00 71.69 87 PRO A C 1
ATOM 661 O O . PRO A 1 87 ? -8.682 -5.844 -22.126 1.00 71.69 87 PRO A O 1
ATOM 664 N N . ALA A 1 88 ? -9.380 -7.510 -23.472 1.00 72.25 88 ALA A N 1
ATOM 665 C CA . ALA A 1 88 ? -10.657 -7.693 -22.796 1.00 72.25 88 ALA A CA 1
ATOM 666 C C . ALA A 1 88 ? -10.408 -8.029 -21.317 1.00 72.25 88 ALA A C 1
ATOM 668 O O . ALA A 1 88 ? -10.021 -9.141 -20.964 1.00 72.25 88 ALA A O 1
ATOM 669 N N . VAL A 1 89 ? -10.581 -7.026 -20.464 1.00 78.81 89 VAL A N 1
ATOM 670 C CA . VAL A 1 89 ? -10.443 -7.135 -19.016 1.00 78.81 89 VAL A CA 1
ATOM 671 C C . VAL A 1 89 ? -11.760 -7.589 -18.409 1.00 78.81 89 VAL A C 1
ATOM 673 O O . VAL A 1 89 ? -12.840 -7.363 -18.960 1.00 78.81 89 VAL A O 1
ATOM 676 N N . GLU A 1 90 ? -11.670 -8.237 -17.250 1.00 86.50 90 GLU A N 1
ATOM 677 C CA . GLU A 1 90 ? -12.847 -8.591 -16.464 1.00 86.50 90 GLU A CA 1
ATOM 678 C C . GLU A 1 90 ? -13.714 -7.348 -16.219 1.00 86.50 90 GLU A C 1
ATOM 680 O O . GLU A 1 90 ? -13.234 -6.308 -15.762 1.00 86.50 90 GLU A O 1
ATOM 685 N N . GLY A 1 91 ? -15.013 -7.456 -16.500 1.00 90.56 91 GLY A N 1
ATOM 686 C CA . GLY A 1 91 ? -15.948 -6.368 -16.235 1.00 90.56 91 GLY A CA 1
ATOM 687 C C . GLY A 1 91 ? -16.025 -6.045 -14.740 1.00 90.56 91 GLY A C 1
ATOM 688 O O . GLY A 1 91 ? -15.930 -6.934 -13.890 1.00 90.56 91 GLY A O 1
ATOM 689 N N . SER A 1 92 ? -16.273 -4.778 -14.400 1.00 92.19 92 SER A N 1
ATOM 690 C CA . SER A 1 92 ? -16.307 -4.321 -13.002 1.00 92.19 92 SER A CA 1
ATOM 691 C C . SER A 1 92 ? -17.300 -5.093 -12.126 1.00 92.19 92 SER A C 1
ATOM 693 O O . SER A 1 92 ? -17.056 -5.241 -10.934 1.00 92.19 92 SER A O 1
ATOM 695 N N . ALA A 1 93 ? -18.384 -5.630 -12.697 1.00 93.19 93 ALA A N 1
ATOM 696 C CA . ALA A 1 93 ? -19.335 -6.483 -11.981 1.00 93.19 93 ALA A CA 1
ATOM 697 C C . ALA A 1 93 ? -18.703 -7.800 -11.491 1.00 93.19 93 ALA A C 1
ATOM 699 O O . ALA A 1 93 ? -18.926 -8.208 -10.351 1.00 93.19 93 ALA A O 1
ATOM 700 N N . VAL A 1 94 ? -17.866 -8.433 -12.320 1.00 92.12 94 VAL A N 1
ATOM 701 C CA . VAL A 1 94 ? -17.145 -9.669 -11.970 1.00 92.12 94 VAL A CA 1
ATOM 702 C C . VAL A 1 94 ? -16.140 -9.385 -10.854 1.00 92.12 94 VAL A C 1
ATOM 704 O O . VAL A 1 94 ? -16.110 -10.083 -9.839 1.00 92.12 94 VAL A O 1
ATOM 707 N N . VAL A 1 95 ? -15.376 -8.296 -10.991 1.00 91.19 95 VAL A N 1
ATOM 708 C CA . VAL A 1 95 ? -14.413 -7.859 -9.970 1.00 91.19 95 VAL A CA 1
ATOM 709 C C . VAL A 1 95 ? -15.119 -7.517 -8.655 1.00 91.19 95 VAL A C 1
ATOM 711 O O . VAL A 1 95 ? -14.674 -7.945 -7.591 1.00 91.19 95 VAL A O 1
ATOM 714 N N . ALA A 1 96 ? -16.245 -6.799 -8.706 1.00 92.06 96 ALA A N 1
ATOM 715 C CA . ALA A 1 96 ? -17.028 -6.450 -7.523 1.00 92.06 96 ALA A CA 1
ATOM 716 C C . ALA A 1 96 ? -17.520 -7.698 -6.775 1.00 92.06 96 ALA A C 1
ATOM 718 O O . ALA A 1 96 ? -17.413 -7.753 -5.548 1.00 92.06 96 ALA A O 1
ATOM 719 N N . GLN A 1 97 ? -17.981 -8.723 -7.499 1.00 92.31 97 GLN A N 1
ATOM 720 C CA . GLN A 1 97 ? -18.409 -9.986 -6.899 1.00 92.31 97 GLN A CA 1
ATOM 721 C C . GLN A 1 97 ? -17.248 -10.723 -6.212 1.00 92.31 97 GLN A C 1
ATOM 723 O O . GLN A 1 97 ? -17.402 -11.220 -5.090 1.00 92.31 97 GLN A O 1
ATOM 728 N N . ARG A 1 98 ? -16.064 -10.754 -6.842 1.00 90.19 98 ARG A N 1
ATOM 729 C CA . ARG A 1 98 ? -14.846 -11.329 -6.247 1.00 90.19 98 ARG A CA 1
ATOM 730 C C . ARG A 1 98 ? -14.447 -10.592 -4.967 1.00 90.19 98 ARG A C 1
ATOM 732 O O . ARG A 1 98 ? -14.212 -11.227 -3.939 1.00 90.19 98 ARG A O 1
ATOM 739 N N . VAL A 1 99 ? -14.450 -9.258 -4.994 1.00 90.31 99 VAL A N 1
ATOM 740 C CA . VAL A 1 99 ? -14.137 -8.418 -3.825 1.00 90.31 99 VAL A CA 1
ATOM 741 C C . VAL A 1 99 ? -15.144 -8.633 -2.693 1.00 90.31 99 VAL A C 1
ATOM 743 O O . VAL A 1 99 ? -14.737 -8.771 -1.540 1.00 90.31 99 VAL A O 1
ATOM 746 N N . ALA A 1 100 ? -16.444 -8.694 -2.995 1.00 91.31 100 ALA A N 1
ATOM 747 C CA . ALA A 1 100 ? -17.482 -8.948 -1.995 1.00 91.31 100 ALA A CA 1
ATOM 748 C C . ALA A 1 100 ? -17.303 -10.318 -1.322 1.00 91.31 100 ALA A C 1
ATOM 750 O O . ALA A 1 100 ? -17.415 -10.428 -0.101 1.00 91.31 100 ALA A O 1
ATOM 751 N N . THR A 1 101 ? -16.951 -11.340 -2.106 1.00 89.69 101 THR A N 1
ATOM 752 C CA . THR A 1 101 ? -16.681 -12.693 -1.602 1.00 89.69 101 THR A CA 1
ATOM 753 C C . THR A 1 101 ? -15.473 -12.706 -0.662 1.00 89.69 101 THR A C 1
ATOM 755 O O . THR A 1 101 ? -15.570 -13.209 0.457 1.00 89.69 101 THR A O 1
ATOM 758 N N . ALA A 1 102 ? -14.355 -12.099 -1.072 1.00 87.56 102 ALA A N 1
ATOM 759 C CA . ALA A 1 102 ? -13.147 -12.024 -0.251 1.00 87.56 102 ALA A CA 1
ATOM 760 C C . ALA A 1 102 ? -13.360 -11.223 1.046 1.00 87.56 102 ALA A C 1
ATOM 762 O O . ALA A 1 102 ? -12.898 -11.642 2.106 1.00 87.56 102 ALA A O 1
ATOM 763 N N . ARG A 1 103 ? -14.107 -10.109 0.995 1.00 87.06 103 ARG A N 1
ATOM 764 C CA . ARG A 1 103 ? -14.491 -9.344 2.197 1.00 87.06 103 ARG A CA 1
ATOM 765 C C . ARG A 1 103 ? -15.358 -10.166 3.146 1.00 87.06 103 ARG A C 1
ATOM 767 O O . ARG A 1 103 ? -15.091 -10.188 4.340 1.00 87.06 103 ARG A O 1
ATOM 774 N N . GLY A 1 104 ? -16.340 -10.894 2.613 1.00 87.25 104 GLY A N 1
ATOM 775 C CA . GLY A 1 104 ? -17.184 -11.779 3.414 1.00 87.25 104 GLY A CA 1
ATOM 776 C C . GLY A 1 104 ? -16.390 -12.859 4.155 1.00 87.25 104 GLY A C 1
ATOM 777 O O . GLY A 1 104 ? -16.731 -13.174 5.292 1.00 87.25 104 GLY A O 1
ATOM 778 N N . ARG A 1 105 ? -15.321 -13.392 3.547 1.00 84.00 105 ARG A N 1
ATOM 779 C CA . ARG A 1 105 ? -14.390 -14.320 4.214 1.00 84.00 105 ARG A CA 1
ATOM 780 C C . ARG A 1 105 ? -13.564 -13.618 5.288 1.00 84.00 105 ARG A C 1
ATOM 782 O O . ARG A 1 105 ? -13.560 -14.076 6.419 1.00 84.00 105 ARG A O 1
ATOM 789 N N . LEU A 1 106 ? -12.957 -12.470 4.971 1.00 81.44 106 LEU A N 1
ATOM 790 C CA . LEU A 1 106 ? -12.180 -11.663 5.925 1.00 81.44 106 LEU A CA 1
ATOM 791 C C . LEU A 1 106 ? -12.955 -11.307 7.204 1.00 81.44 106 LEU A C 1
ATOM 793 O O . LEU A 1 106 ? -12.357 -11.256 8.275 1.00 81.44 106 LEU A O 1
ATOM 797 N N . ASP A 1 107 ? -14.259 -11.051 7.088 1.00 84.38 107 ASP A N 1
ATOM 798 C CA . ASP A 1 107 ? -15.105 -10.666 8.223 1.00 84.38 107 ASP A CA 1
ATOM 799 C C . ASP A 1 107 ? -15.576 -11.864 9.069 1.00 84.38 107 ASP A C 1
ATOM 801 O O . ASP A 1 107 ? -15.911 -11.695 10.242 1.00 84.38 107 ASP A O 1
ATOM 805 N N . ARG A 1 108 ? -15.657 -13.066 8.483 1.00 83.25 108 ARG A N 1
ATOM 806 C CA . ARG A 1 108 ? -16.257 -14.260 9.116 1.00 83.25 108 ARG A CA 1
ATOM 807 C C . ARG A 1 108 ? -15.234 -15.292 9.560 1.00 83.25 108 ARG A C 1
ATOM 809 O O . ARG A 1 108 ? -15.475 -16.014 10.525 1.00 83.25 108 ARG A O 1
ATOM 816 N N . GLU A 1 109 ? -14.139 -15.401 8.826 1.00 82.56 109 GLU A N 1
ATOM 817 C CA . GLU A 1 109 ? -13.118 -16.413 9.023 1.00 82.56 109 GLU A CA 1
ATOM 818 C C . GLU A 1 109 ? -11.954 -15.828 9.830 1.00 82.56 109 GLU A C 1
ATOM 820 O O . GLU A 1 109 ? -11.620 -14.645 9.699 1.00 82.56 109 GLU A O 1
ATOM 825 N N . PRO A 1 110 ? -11.312 -16.636 10.689 1.00 80.81 110 PRO A N 1
ATOM 826 C CA . PRO A 1 110 ? -10.076 -16.217 11.322 1.00 80.81 110 PRO A CA 1
ATOM 827 C C . PRO A 1 110 ? -9.027 -15.914 10.249 1.00 80.81 110 PRO A C 1
ATOM 829 O O . PRO A 1 110 ? -8.970 -16.566 9.209 1.00 80.81 110 PRO A O 1
ATOM 832 N N . ALA A 1 111 ? -8.166 -14.934 10.522 1.00 82.69 111 ALA A N 1
ATOM 833 C CA . ALA A 1 111 ? -7.094 -14.572 9.606 1.00 82.69 111 ALA A CA 1
ATOM 834 C C . ALA A 1 111 ? -6.258 -15.804 9.219 1.00 82.69 111 ALA A C 1
ATOM 836 O O . ALA A 1 111 ? -5.718 -16.472 10.105 1.00 82.69 111 ALA A O 1
ATOM 837 N N . ALA A 1 112 ? -6.116 -16.048 7.909 1.00 85.19 112 ALA A N 1
ATOM 838 C CA . ALA A 1 112 ? -5.355 -17.175 7.384 1.00 85.19 112 ALA A CA 1
ATOM 839 C C . ALA A 1 112 ? -3.977 -17.285 8.077 1.00 85.19 112 ALA A C 1
ATOM 841 O O . ALA A 1 112 ? -3.228 -16.290 8.131 1.00 85.19 112 ALA A O 1
ATOM 842 N N . PRO A 1 113 ? -3.636 -18.458 8.648 1.00 93.19 113 PRO A N 1
ATOM 843 C CA . PRO A 1 113 ? -2.355 -18.662 9.303 1.00 93.19 113 PRO A CA 1
ATOM 844 C C . PRO A 1 113 ? -1.221 -18.526 8.288 1.00 93.19 113 PRO A C 1
ATOM 846 O O . PRO A 1 113 ? -1.346 -18.925 7.131 1.00 93.19 113 PRO A O 1
ATOM 849 N N . ILE A 1 114 ? -0.097 -17.963 8.727 1.00 96.38 114 ILE A N 1
ATOM 850 C CA . ILE A 1 114 ? 1.100 -17.857 7.894 1.00 96.38 114 ILE A CA 1
ATOM 851 C C . ILE A 1 114 ? 1.931 -19.131 7.986 1.00 96.38 114 ILE A C 1
ATOM 853 O O . ILE A 1 114 ? 2.221 -19.623 9.079 1.00 96.38 114 ILE A O 1
ATOM 857 N N . GLU A 1 115 ? 2.340 -19.649 6.834 1.00 97.56 115 GLU A N 1
ATOM 858 C CA . GLU A 1 115 ? 3.232 -20.799 6.761 1.00 97.56 115 GLU A CA 1
ATOM 859 C C . GLU A 1 115 ? 4.622 -20.457 7.296 1.00 97.56 115 GLU A C 1
ATOM 861 O O . GLU A 1 115 ? 5.083 -19.313 7.243 1.00 97.56 115 GLU A O 1
ATOM 866 N N . LEU A 1 116 ? 5.339 -21.470 7.787 1.00 96.81 116 LEU A N 1
ATOM 867 C CA . LEU A 1 116 ? 6.673 -21.268 8.349 1.00 96.81 116 LEU A CA 1
ATOM 868 C C . LEU A 1 116 ? 7.638 -20.639 7.333 1.00 96.81 116 LEU A C 1
ATOM 870 O O . LEU A 1 116 ? 8.399 -19.737 7.691 1.00 96.81 116 LEU A O 1
ATOM 874 N N . GLU A 1 117 ? 7.595 -21.089 6.079 1.00 96.38 117 GLU A N 1
ATOM 875 C CA . GLU A 1 117 ? 8.482 -20.580 5.033 1.00 96.38 117 GLU A CA 1
ATOM 876 C C . GLU A 1 117 ? 8.103 -19.158 4.603 1.00 96.38 117 GLU A C 1
ATOM 878 O O . GLU A 1 117 ? 8.966 -18.285 4.520 1.00 96.38 117 GLU A O 1
ATOM 883 N N . ALA A 1 118 ? 6.806 -18.872 4.464 1.00 96.94 118 ALA A N 1
ATOM 884 C CA . ALA A 1 118 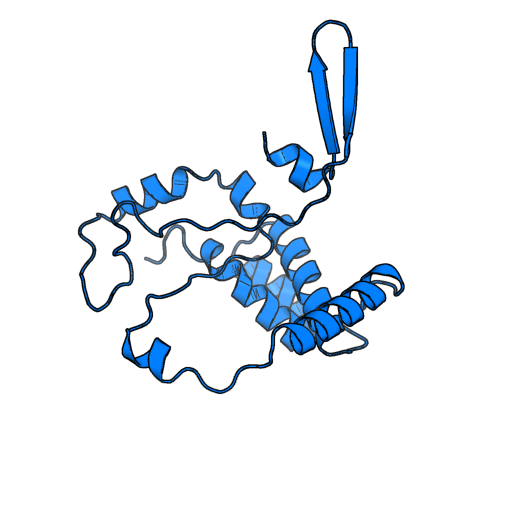? 6.301 -17.524 4.210 1.00 96.94 118 ALA A CA 1
ATOM 885 C C . ALA A 1 118 ? 6.733 -16.537 5.309 1.00 96.94 118 ALA A C 1
ATOM 887 O O . ALA A 1 118 ? 7.200 -15.433 5.024 1.00 96.94 118 ALA A O 1
ATOM 888 N N . ARG A 1 119 ? 6.675 -16.963 6.579 1.00 96.81 119 ARG A N 1
ATOM 889 C CA . ARG A 1 119 ? 7.146 -16.171 7.723 1.00 96.81 119 ARG A CA 1
ATOM 890 C C . ARG A 1 119 ? 8.652 -15.910 7.663 1.00 96.81 119 ARG A C 1
ATOM 892 O O . ARG A 1 119 ? 9.090 -14.797 7.946 1.00 96.81 119 ARG A O 1
ATOM 899 N N . ARG A 1 120 ? 9.461 -16.903 7.276 1.00 95.88 120 ARG A N 1
ATOM 900 C CA . ARG A 1 120 ? 10.915 -16.723 7.089 1.00 95.88 120 ARG A CA 1
ATOM 901 C C . ARG A 1 120 ? 11.223 -15.709 5.992 1.00 95.88 120 ARG A C 1
ATOM 903 O O . ARG A 1 120 ? 12.104 -14.871 6.184 1.00 95.88 120 ARG A O 1
ATOM 910 N N . ILE A 1 121 ? 10.496 -15.765 4.877 1.00 94.88 121 ILE A N 1
ATOM 911 C CA . ILE A 1 121 ? 10.632 -14.815 3.766 1.00 94.88 121 ILE A CA 1
ATOM 912 C C . ILE A 1 121 ? 10.267 -13.404 4.222 1.00 94.88 121 ILE A C 1
ATOM 914 O O . ILE A 1 121 ? 11.051 -12.486 3.994 1.00 94.88 121 ILE A O 1
ATOM 918 N N . LEU A 1 122 ? 9.148 -13.244 4.934 1.00 94.50 122 LEU A N 1
ATOM 919 C CA . LEU A 1 122 ? 8.725 -11.957 5.485 1.00 94.50 122 LEU A CA 1
ATOM 920 C C . LEU A 1 122 ? 9.798 -11.354 6.401 1.00 94.50 122 LEU A C 1
ATOM 922 O O . LEU A 1 122 ? 10.226 -10.221 6.190 1.00 94.50 122 LEU A O 1
ATOM 926 N N . HIS A 1 123 ? 10.296 -12.118 7.379 1.00 94.12 123 HIS A N 1
ATOM 927 C CA . HIS A 1 123 ? 11.352 -11.639 8.277 1.00 94.12 123 HIS A CA 1
ATOM 928 C C . HIS A 1 123 ? 12.639 -11.280 7.533 1.00 94.12 123 HIS A C 1
ATOM 930 O O . HIS A 1 123 ? 13.285 -10.282 7.859 1.00 94.12 123 HIS A O 1
ATOM 936 N N . ARG A 1 124 ? 13.022 -12.081 6.531 1.00 92.75 124 ARG A N 1
ATOM 937 C CA . ARG A 1 124 ? 14.204 -11.802 5.713 1.00 92.75 124 ARG A CA 1
ATOM 938 C C . ARG A 1 124 ? 14.030 -10.500 4.937 1.00 92.75 124 ARG A C 1
ATOM 940 O O . ARG A 1 124 ? 14.940 -9.681 4.990 1.00 92.75 124 ARG A O 1
ATOM 947 N N . ALA A 1 125 ? 12.883 -10.310 4.286 1.00 89.94 125 ALA A N 1
ATOM 948 C CA . ALA A 1 125 ? 12.568 -9.120 3.504 1.00 89.94 125 ALA A CA 1
ATOM 949 C C . ALA A 1 125 ? 12.565 -7.855 4.372 1.00 89.94 125 ALA A C 1
ATOM 951 O O . ALA A 1 125 ? 13.247 -6.890 4.039 1.00 89.94 125 ALA A O 1
ATOM 952 N N . VAL A 1 126 ? 11.878 -7.889 5.521 1.00 89.56 126 VAL A N 1
ATOM 953 C CA . VAL A 1 126 ? 11.834 -6.770 6.479 1.00 89.56 126 VAL A CA 1
ATOM 954 C C . VAL A 1 126 ? 13.240 -6.383 6.931 1.00 89.56 126 VAL A C 1
ATOM 956 O O . VAL A 1 126 ? 13.581 -5.204 6.932 1.00 89.56 126 VAL A O 1
ATOM 959 N N . ARG A 1 127 ? 14.094 -7.367 7.242 1.00 88.56 127 ARG A N 1
ATOM 960 C CA . ARG A 1 127 ? 15.474 -7.106 7.670 1.00 88.56 127 ARG A CA 1
ATOM 961 C C . ARG A 1 127 ? 16.360 -6.587 6.538 1.00 88.56 127 ARG A C 1
ATOM 963 O O . ARG A 1 127 ? 17.119 -5.653 6.761 1.00 88.56 127 ARG A O 1
ATOM 970 N N . SER A 1 128 ? 16.308 -7.193 5.350 1.00 87.12 128 SER A N 1
ATOM 971 C CA . SER A 1 128 ? 17.186 -6.816 4.232 1.00 87.12 128 SER A CA 1
ATOM 972 C C . SER A 1 128 ? 16.838 -5.460 3.629 1.00 87.12 128 SER A C 1
ATOM 974 O O . SER A 1 128 ? 17.716 -4.797 3.094 1.00 87.12 128 SER A O 1
ATOM 976 N N . LEU A 1 129 ? 15.563 -5.069 3.692 1.00 83.31 129 LEU A N 1
ATOM 977 C CA . LEU A 1 129 ? 15.065 -3.801 3.160 1.00 83.31 129 LEU A CA 1
ATOM 978 C C . LEU A 1 129 ? 14.989 -2.698 4.232 1.00 83.31 129 LEU A C 1
ATOM 980 O O . LEU A 1 129 ? 14.577 -1.589 3.920 1.00 83.31 129 LEU A O 1
ATOM 984 N N . GLY A 1 130 ? 15.363 -2.991 5.485 1.00 83.88 130 GLY A N 1
ATOM 985 C CA . GLY A 1 130 ? 15.330 -2.018 6.581 1.00 83.88 130 GLY A CA 1
ATOM 986 C C . GLY A 1 130 ? 13.922 -1.516 6.927 1.00 83.88 130 GLY A C 1
ATOM 987 O O . GLY A 1 130 ? 13.768 -0.364 7.325 1.00 83.88 130 GLY A O 1
ATOM 988 N N . LEU A 1 131 ? 12.894 -2.354 6.753 1.00 83.31 131 LEU A N 1
ATOM 989 C CA . LEU A 1 131 ? 11.496 -1.951 6.923 1.00 83.31 131 LEU A CA 1
ATOM 990 C C . LEU A 1 131 ? 11.101 -1.839 8.401 1.00 83.31 131 LEU A C 1
ATOM 992 O O . LEU A 1 131 ? 11.629 -2.535 9.272 1.00 83.31 131 LEU A O 1
ATOM 996 N N . SER A 1 132 ? 10.114 -0.986 8.676 1.00 84.38 132 SER A N 1
ATOM 997 C CA . SER A 1 132 ? 9.558 -0.795 10.016 1.00 84.38 132 SER A CA 1
ATOM 998 C C . SER A 1 132 ? 8.717 -2.003 10.475 1.00 84.38 132 SER A C 1
ATOM 1000 O O . SER A 1 132 ? 8.271 -2.832 9.678 1.00 84.38 132 SER A O 1
ATOM 1002 N N . ALA A 1 133 ? 8.414 -2.081 11.776 1.00 86.50 133 ALA A N 1
ATOM 1003 C CA . ALA A 1 133 ? 7.445 -3.056 12.292 1.00 86.50 133 ALA A CA 1
ATOM 1004 C C . ALA A 1 133 ? 6.037 -2.865 11.686 1.00 86.50 133 ALA A C 1
ATOM 1006 O O . ALA A 1 133 ? 5.302 -3.827 11.488 1.00 86.50 133 ALA A O 1
ATOM 1007 N N . ARG A 1 134 ? 5.672 -1.629 11.329 1.00 86.56 134 ARG A N 1
ATOM 1008 C CA . ARG A 1 134 ? 4.392 -1.329 10.674 1.00 86.56 134 ARG A CA 1
ATOM 1009 C C . ARG A 1 134 ? 4.375 -1.821 9.232 1.00 86.56 134 ARG A C 1
ATOM 1011 O O . ARG A 1 134 ? 3.367 -2.364 8.788 1.00 86.56 134 ARG A O 1
ATOM 1018 N N . ALA A 1 135 ? 5.498 -1.707 8.529 1.00 87.56 135 ALA A N 1
ATOM 1019 C CA . ALA A 1 135 ? 5.660 -2.288 7.206 1.00 87.56 135 ALA A CA 1
ATOM 1020 C C . ALA A 1 135 ? 5.567 -3.823 7.247 1.00 87.56 135 ALA A C 1
ATOM 1022 O O . ALA A 1 135 ? 4.900 -4.404 6.394 1.00 87.56 135 ALA A O 1
ATOM 1023 N N . HIS A 1 136 ? 6.130 -4.481 8.270 1.00 91.75 136 HIS A N 1
ATOM 1024 C CA . HIS A 1 136 ? 5.900 -5.913 8.512 1.00 91.75 136 HIS A CA 1
ATOM 1025 C C . HIS A 1 136 ? 4.400 -6.241 8.623 1.00 91.75 136 HIS A C 1
ATOM 1027 O O . HIS A 1 136 ? 3.901 -7.112 7.904 1.00 91.75 136 HIS A O 1
ATOM 1033 N N . ASP A 1 137 ? 3.674 -5.533 9.491 1.00 92.06 137 ASP A N 1
ATOM 1034 C CA . ASP A 1 137 ? 2.253 -5.800 9.739 1.00 92.06 137 ASP A CA 1
ATOM 1035 C C . ASP A 1 137 ? 1.392 -5.550 8.500 1.00 92.06 137 ASP A C 1
ATOM 1037 O O . ASP A 1 137 ? 0.463 -6.309 8.210 1.00 92.06 137 ASP A O 1
ATOM 1041 N N . ALA A 1 138 ? 1.728 -4.523 7.726 1.00 91.62 138 ALA A N 1
ATOM 1042 C CA . ALA A 1 138 ? 1.041 -4.220 6.487 1.00 91.62 138 ALA A CA 1
ATOM 1043 C C . ALA A 1 138 ? 1.312 -5.241 5.381 1.00 91.62 138 ALA A C 1
ATOM 1045 O O . ALA A 1 138 ? 0.365 -5.660 4.719 1.00 91.62 138 ALA A O 1
ATOM 1046 N N . ILE A 1 139 ? 2.560 -5.694 5.203 1.00 93.81 139 ILE A N 1
ATOM 1047 C CA . ILE A 1 139 ? 2.866 -6.776 4.254 1.00 93.81 139 ILE A CA 1
ATOM 1048 C C . ILE A 1 139 ? 2.055 -8.016 4.628 1.00 93.81 139 ILE A C 1
ATOM 1050 O O . ILE A 1 139 ? 1.420 -8.622 3.769 1.00 93.81 139 ILE A O 1
ATOM 1054 N N . LEU A 1 140 ? 1.995 -8.362 5.916 1.00 94.25 140 LEU A N 1
ATOM 1055 C CA . LEU A 1 140 ? 1.204 -9.496 6.384 1.00 94.25 140 LEU A CA 1
ATOM 1056 C C . LEU A 1 140 ? -0.303 -9.304 6.138 1.00 94.25 140 LEU A C 1
ATOM 1058 O O . LEU A 1 140 ? -0.991 -10.242 5.731 1.00 94.25 140 LEU A O 1
ATOM 1062 N N . LYS A 1 141 ? -0.832 -8.097 6.363 1.00 92.88 141 LYS A N 1
ATOM 1063 C CA . LYS A 1 141 ? -2.235 -7.748 6.093 1.00 92.88 141 LYS A CA 1
ATOM 1064 C C . LYS A 1 141 ? -2.583 -7.882 4.608 1.00 92.88 141 LYS A C 1
ATOM 1066 O O . LYS A 1 141 ? -3.626 -8.447 4.270 1.00 92.88 141 LYS A O 1
ATOM 1071 N N . VAL A 1 142 ? -1.708 -7.405 3.726 1.00 94.62 142 VAL A N 1
ATOM 1072 C CA . VAL A 1 142 ? -1.883 -7.512 2.273 1.00 94.62 142 VAL A CA 1
ATOM 1073 C C . VAL A 1 142 ? -1.765 -8.973 1.833 1.00 94.62 142 VAL A C 1
ATOM 1075 O O . VAL A 1 142 ? -2.652 -9.459 1.140 1.00 94.62 142 VAL A O 1
ATOM 1078 N N . ALA A 1 143 ? -0.773 -9.718 2.327 1.00 95.56 143 ALA A N 1
ATOM 1079 C CA . ALA A 1 143 ? -0.589 -11.135 2.007 1.00 95.56 143 ALA A CA 1
ATOM 1080 C C . ALA A 1 143 ? -1.799 -12.001 2.404 1.00 95.56 143 ALA A C 1
ATOM 1082 O O . ALA A 1 143 ? -2.198 -12.889 1.656 1.00 95.56 143 ALA A O 1
ATOM 1083 N N . ARG A 1 144 ? -2.440 -11.717 3.548 1.00 93.00 144 ARG A N 1
ATOM 1084 C CA . ARG A 1 144 ? -3.711 -12.360 3.941 1.00 93.00 144 ARG A CA 1
ATOM 1085 C C . ARG A 1 144 ? -4.855 -12.026 2.989 1.00 93.00 144 ARG A C 1
ATOM 1087 O O . ARG A 1 144 ? -5.675 -12.885 2.695 1.00 93.00 144 ARG A O 1
ATOM 1094 N N . THR A 1 145 ? -4.913 -10.785 2.513 1.00 92.44 145 THR A N 1
ATOM 1095 C CA . THR A 1 145 ? -5.931 -10.365 1.541 1.00 92.44 145 THR A CA 1
ATOM 1096 C C . THR A 1 145 ? -5.747 -11.094 0.210 1.00 92.44 145 THR A C 1
ATOM 1098 O O . THR A 1 145 ? -6.731 -11.583 -0.337 1.00 92.44 145 THR A O 1
ATOM 1101 N N . ILE A 1 146 ? -4.504 -11.229 -0.263 1.00 94.00 146 ILE A N 1
ATOM 1102 C CA . ILE A 1 146 ? -4.158 -11.999 -1.469 1.00 94.00 146 ILE A CA 1
ATOM 1103 C C . ILE A 1 146 ? -4.557 -13.467 -1.284 1.00 94.00 146 ILE A C 1
ATOM 1105 O O . ILE A 1 146 ? -5.325 -13.990 -2.082 1.00 94.00 146 ILE A O 1
ATOM 1109 N N . ALA A 1 147 ? -4.168 -14.093 -0.168 1.00 92.75 147 ALA A N 1
ATOM 1110 C CA . ALA A 1 147 ? -4.544 -15.476 0.133 1.00 92.75 147 ALA A CA 1
ATOM 1111 C C . ALA A 1 147 ? -6.070 -15.696 0.102 1.00 92.75 147 ALA A C 1
ATOM 1113 O O . ALA A 1 147 ? -6.547 -16.684 -0.449 1.00 92.75 147 ALA A O 1
ATOM 1114 N N . HIS A 1 148 ? -6.861 -14.765 0.648 1.00 89.31 148 HIS A N 1
ATOM 1115 C CA . HIS A 1 148 ? -8.323 -14.868 0.606 1.00 89.31 148 HIS A CA 1
ATOM 1116 C C . HIS A 1 148 ? -8.916 -14.655 -0.791 1.00 89.31 148 HIS A C 1
ATOM 1118 O O . HIS A 1 148 ? -9.932 -15.285 -1.107 1.00 89.31 148 HIS A O 1
ATOM 1124 N N . LEU A 1 149 ? -8.310 -13.787 -1.610 1.00 90.00 149 LEU A N 1
ATOM 1125 C CA . LEU A 1 149 ? -8.675 -13.620 -3.020 1.00 90.00 149 LEU A CA 1
ATOM 1126 C C . LEU A 1 149 ? -8.396 -14.902 -3.816 1.00 90.00 149 LEU A C 1
ATOM 1128 O O . LEU A 1 149 ? -9.236 -15.288 -4.627 1.00 90.00 149 LEU A O 1
ATOM 1132 N N . ASP A 1 150 ? -7.302 -15.597 -3.501 1.00 90.88 150 ASP A N 1
ATOM 1133 C CA . ASP A 1 150 ? -6.923 -16.886 -4.097 1.00 90.88 150 ASP A CA 1
ATOM 1134 C C . ASP A 1 150 ? -7.724 -18.071 -3.529 1.00 90.88 150 ASP A C 1
ATOM 1136 O O . ASP A 1 150 ? -7.691 -19.179 -4.063 1.00 90.88 150 ASP A O 1
ATOM 1140 N N . GLY A 1 151 ? -8.464 -17.859 -2.436 1.00 88.06 151 GLY A N 1
ATOM 1141 C CA . GLY A 1 151 ? -9.158 -18.927 -1.714 1.00 88.06 151 GLY A CA 1
ATOM 1142 C C . GLY A 1 151 ? -8.219 -19.903 -1.001 1.00 88.06 151 GLY A C 1
ATOM 1143 O O . GLY A 1 151 ? -8.623 -21.027 -0.704 1.00 88.06 151 GLY A O 1
ATOM 1144 N N . ALA A 1 152 ? -6.985 -19.487 -0.722 1.00 91.44 152 ALA A N 1
ATOM 1145 C CA . ALA A 1 152 ? -6.011 -20.271 0.017 1.00 91.44 152 ALA A CA 1
ATOM 1146 C C . ALA A 1 152 ? -6.352 -20.327 1.516 1.00 91.44 152 ALA A C 1
ATOM 1148 O O . ALA A 1 152 ? -6.773 -19.340 2.119 1.00 91.44 152 ALA A O 1
ATOM 1149 N N . LEU A 1 153 ? -6.112 -21.487 2.134 1.00 89.88 153 LEU A N 1
ATOM 1150 C CA . LEU A 1 153 ? -6.329 -21.706 3.572 1.00 89.88 153 LEU A CA 1
ATOM 1151 C C . LEU A 1 153 ? -5.201 -21.129 4.445 1.00 89.88 153 LEU A C 1
ATOM 1153 O O . LEU A 1 153 ? -5.365 -20.993 5.655 1.00 89.88 153 LEU A O 1
ATOM 1157 N N . SER A 1 154 ? -4.053 -20.810 3.846 1.00 94.56 154 SER A N 1
ATOM 1158 C CA . SER A 1 154 ? -2.854 -20.309 4.517 1.00 94.56 154 SER A CA 1
ATOM 1159 C C . SER A 1 154 ? -2.141 -19.248 3.678 1.00 94.56 154 SER A C 1
ATOM 1161 O O . SER A 1 154 ? -2.247 -19.191 2.452 1.00 94.56 154 SER A O 1
ATOM 1163 N N . VAL A 1 155 ? -1.377 -18.387 4.352 1.00 96.75 155 VAL A N 1
ATOM 1164 C CA . VAL A 1 155 ? -0.496 -17.419 3.695 1.00 96.75 155 VAL A CA 1
ATOM 1165 C C . VAL A 1 155 ? 0.825 -18.105 3.351 1.00 96.75 155 VAL A C 1
ATOM 1167 O O . VAL A 1 155 ? 1.674 -18.292 4.228 1.00 96.75 155 VAL A O 1
ATOM 1170 N N . GLY A 1 156 ? 0.983 -18.470 2.078 1.00 97.38 156 GLY A N 1
ATOM 1171 C CA . GLY A 1 156 ? 2.203 -19.050 1.524 1.00 97.38 156 GLY A CA 1
ATOM 1172 C C . GLY A 1 156 ? 3.250 -18.025 1.044 1.00 97.38 156 GLY A C 1
ATOM 1173 O O . GLY A 1 156 ? 3.026 -16.809 1.086 1.00 97.38 156 GLY A O 1
ATOM 1174 N N . PRO A 1 157 ? 4.419 -18.510 0.578 1.00 97.06 157 PRO A N 1
ATOM 1175 C CA . PRO A 1 157 ? 5.530 -17.688 0.086 1.00 97.06 157 PRO A CA 1
ATOM 1176 C C . PRO A 1 157 ? 5.164 -16.711 -1.035 1.00 97.06 157 PRO A C 1
ATOM 1178 O O . PRO A 1 157 ? 5.652 -15.581 -1.047 1.00 97.06 157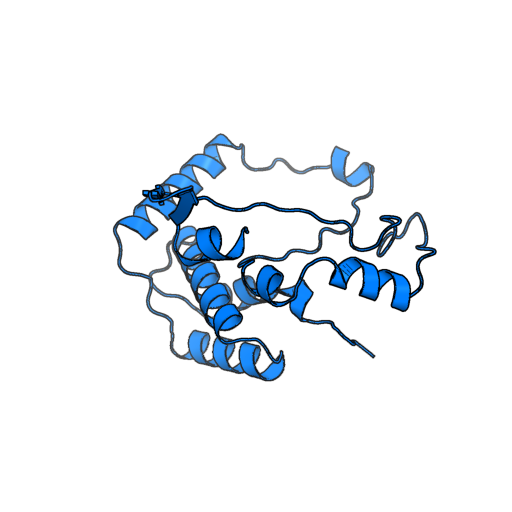 PRO A O 1
ATOM 1181 N N . THR A 1 158 ? 4.306 -17.137 -1.962 1.00 96.81 158 THR A N 1
ATOM 1182 C CA . THR A 1 158 ? 3.859 -16.349 -3.120 1.00 96.81 158 THR A CA 1
ATOM 1183 C C . THR A 1 158 ? 3.088 -15.109 -2.681 1.00 96.81 158 THR A C 1
ATOM 1185 O O . THR A 1 158 ? 3.439 -14.006 -3.093 1.00 96.81 158 THR A O 1
ATOM 1188 N N . HIS A 1 159 ? 2.136 -15.262 -1.756 1.00 96.94 159 HIS A N 1
ATOM 1189 C CA . HIS A 1 159 ? 1.347 -14.147 -1.226 1.00 96.94 159 HIS A CA 1
ATOM 1190 C C . HIS A 1 159 ? 2.223 -13.109 -0.505 1.00 96.94 159 HIS A C 1
ATOM 1192 O O . HIS A 1 159 ? 2.009 -11.906 -0.642 1.00 96.94 159 HIS A O 1
ATOM 1198 N N . VAL A 1 160 ? 3.231 -13.554 0.261 1.00 96.44 160 VAL A N 1
ATOM 1199 C CA . VAL A 1 160 ? 4.188 -12.646 0.926 1.00 96.44 160 VAL A CA 1
ATOM 1200 C C . VAL A 1 160 ? 5.080 -11.942 -0.094 1.00 96.44 160 VAL A C 1
ATOM 1202 O O . VAL A 1 160 ? 5.338 -10.744 0.038 1.00 96.44 160 VAL A O 1
ATOM 1205 N N . GLY A 1 161 ? 5.559 -12.674 -1.101 1.00 94.06 161 GLY A N 1
ATOM 1206 C CA . GLY A 1 161 ? 6.386 -12.129 -2.172 1.00 94.06 161 GLY A CA 1
ATOM 1207 C C . GLY A 1 161 ? 5.670 -11.012 -2.927 1.00 94.06 161 GLY A C 1
ATOM 1208 O O . GLY A 1 161 ? 6.222 -9.920 -3.052 1.00 94.06 161 GLY A O 1
ATOM 1209 N N . GLU A 1 162 ? 4.427 -11.252 -3.343 1.00 94.81 162 GLU A N 1
ATOM 1210 C CA . GLU A 1 162 ? 3.585 -10.254 -4.005 1.00 94.81 162 GLU A CA 1
ATOM 1211 C C . GLU A 1 162 ? 3.294 -9.058 -3.085 1.00 94.81 162 GLU A C 1
ATOM 1213 O O . GLU A 1 162 ? 3.561 -7.914 -3.450 1.00 94.81 162 GLU A O 1
ATOM 1218 N N . ALA A 1 163 ? 2.859 -9.302 -1.843 1.00 94.69 163 ALA A N 1
ATOM 1219 C CA . ALA A 1 163 ? 2.599 -8.232 -0.877 1.00 94.69 163 ALA A CA 1
ATOM 1220 C C . ALA A 1 163 ? 3.822 -7.328 -0.636 1.00 94.69 163 ALA A C 1
ATOM 1222 O O . ALA A 1 163 ? 3.686 -6.118 -0.460 1.00 94.69 163 ALA A O 1
ATOM 1223 N N . THR A 1 164 ? 5.026 -7.903 -0.660 1.00 91.75 164 THR A N 1
ATOM 1224 C CA . THR A 1 164 ? 6.283 -7.155 -0.506 1.00 91.75 164 THR A CA 1
ATOM 1225 C C . THR A 1 164 ? 6.576 -6.260 -1.719 1.00 91.75 164 THR A C 1
ATOM 1227 O O . THR A 1 164 ? 7.200 -5.208 -1.569 1.00 91.75 164 THR A O 1
ATOM 1230 N N . GLN A 1 165 ? 6.141 -6.639 -2.926 1.00 89.25 165 GLN A N 1
ATOM 1231 C CA . GLN A 1 165 ? 6.316 -5.815 -4.132 1.00 89.25 165 GLN A CA 1
ATOM 1232 C C . GLN A 1 165 ? 5.472 -4.539 -4.079 1.00 89.25 165 GLN A C 1
ATOM 1234 O O . GLN A 1 165 ? 5.929 -3.487 -4.524 1.00 89.25 165 GLN A O 1
ATOM 1239 N N . TYR A 1 166 ? 4.305 -4.593 -3.435 1.00 89.81 166 TYR A N 1
ATOM 1240 C CA . TYR A 1 166 ? 3.447 -3.431 -3.200 1.00 89.81 166 TYR A CA 1
ATOM 1241 C C . TYR A 1 166 ? 3.997 -2.430 -2.170 1.00 89.81 166 TYR A C 1
ATOM 1243 O O . TYR A 1 166 ? 3.282 -1.512 -1.792 1.00 89.81 166 TYR A O 1
ATOM 1251 N N . ARG A 1 167 ? 5.243 -2.558 -1.697 1.00 84.31 167 ARG A N 1
ATOM 1252 C CA . ARG A 1 167 ? 5.912 -1.553 -0.843 1.00 84.31 167 ARG A CA 1
ATOM 1253 C C . ARG A 1 167 ? 7.180 -0.975 -1.474 1.00 84.31 167 ARG A C 1
ATOM 1255 O O . ARG A 1 167 ? 8.115 -0.569 -0.790 1.00 84.31 167 ARG A O 1
ATOM 1262 N N . ALA A 1 168 ? 7.226 -0.936 -2.804 1.00 65.06 168 ALA A N 1
ATOM 1263 C CA . ALA A 1 168 ? 8.418 -0.556 -3.557 1.00 65.06 168 ALA A CA 1
ATOM 1264 C C . ALA A 1 168 ? 8.931 0.876 -3.285 1.00 65.06 168 ALA A C 1
ATOM 1266 O O . ALA A 1 168 ? 10.127 1.103 -3.440 1.00 65.06 168 ALA A O 1
ATOM 1267 N N . LEU A 1 169 ? 8.091 1.826 -2.843 1.00 63.22 169 LEU A N 1
ATOM 1268 C CA . LEU A 1 169 ? 8.534 3.211 -2.601 1.00 63.22 169 LEU A CA 1
ATOM 1269 C C . LEU A 1 169 ? 9.450 3.356 -1.372 1.00 63.22 169 LEU A C 1
ATOM 1271 O O . LEU A 1 169 ? 10.256 4.282 -1.330 1.00 63.22 169 LEU A O 1
ATOM 1275 N N . GLU A 1 170 ? 9.391 2.432 -0.408 1.00 58.44 170 GLU A N 1
ATOM 1276 C CA . GLU A 1 170 ? 10.326 2.392 0.730 1.00 58.44 170 GLU A CA 1
ATOM 1277 C C . GLU A 1 170 ? 11.721 1.882 0.331 1.00 58.44 170 GLU A C 1
ATOM 1279 O O . GLU A 1 170 ? 12.675 2.044 1.088 1.00 58.44 170 GLU A O 1
ATOM 1284 N N . ARG A 1 171 ? 11.880 1.314 -0.875 1.00 52.31 171 ARG A N 1
ATOM 1285 C CA . ARG A 1 171 ? 13.154 0.739 -1.341 1.00 52.31 171 ARG A CA 1
ATOM 1286 C C . ARG A 1 171 ? 14.232 1.775 -1.656 1.00 52.31 171 ARG A C 1
ATOM 1288 O O . ARG A 1 171 ? 15.317 1.374 -2.069 1.00 52.31 171 ARG A O 1
ATOM 1295 N N . ASN A 1 172 ? 13.956 3.076 -1.540 1.00 48.66 172 ASN A N 1
ATOM 1296 C CA . ASN A 1 172 ? 14.891 4.069 -2.050 1.00 48.66 172 ASN A CA 1
ATOM 1297 C C . ASN A 1 172 ? 14.813 5.459 -1.384 1.00 48.66 172 ASN A C 1
ATOM 1299 O O . ASN A 1 172 ? 14.110 6.344 -1.883 1.00 48.66 172 ASN A O 1
ATOM 1303 N N . PRO A 1 173 ? 15.578 5.691 -0.302 1.00 44.31 173 PRO A N 1
ATOM 1304 C CA . PRO A 1 173 ? 16.118 7.013 -0.006 1.00 44.31 173 PRO A CA 1
ATOM 1305 C C . PRO A 1 173 ? 17.391 7.297 -0.826 1.00 44.31 173 PRO A C 1
ATOM 1307 O O . PRO A 1 173 ? 17.546 8.423 -1.281 1.00 44.31 173 PRO A O 1
ATOM 1310 N N . ASP A 1 174 ? 18.234 6.275 -1.055 1.00 39.72 174 ASP A N 1
ATOM 1311 C CA . ASP A 1 174 ? 19.591 6.376 -1.623 1.00 39.72 174 ASP A CA 1
ATOM 1312 C C . ASP A 1 174 ? 20.020 5.092 -2.386 1.00 39.72 174 ASP A C 1
ATOM 1314 O O . ASP A 1 174 ? 20.878 4.327 -1.941 1.00 39.72 174 ASP A O 1
ATOM 1318 N N . ALA A 1 175 ? 19.435 4.795 -3.545 1.00 29.80 175 ALA A N 1
ATOM 1319 C CA . ALA A 1 175 ? 19.995 3.819 -4.479 1.00 29.80 175 ALA A CA 1
ATOM 1320 C C . ALA A 1 175 ? 21.124 4.496 -5.263 1.00 29.80 175 ALA A C 1
ATOM 1322 O O . ALA A 1 175 ? 20.908 4.906 -6.401 1.00 29.80 175 ALA A O 1
ATOM 1323 N N . ALA A 1 176 ? 22.281 4.558 -4.594 1.00 29.27 176 ALA A N 1
ATOM 1324 C CA . ALA A 1 176 ? 23.619 4.932 -5.068 1.00 29.27 176 ALA A CA 1
ATOM 1325 C C . ALA A 1 176 ? 23.803 6.357 -5.622 1.00 29.27 176 ALA A C 1
ATOM 1327 O O . ALA A 1 176 ? 23.237 6.695 -6.684 1.00 29.27 176 ALA A O 1
#